Protein AF-A0A9D9ZBW1-F1 (afdb_monomer_lite)

Structure (mmCIF, N/CA/C/O backbone):
data_AF-A0A9D9ZBW1-F1
#
_entry.id   AF-A0A9D9ZBW1-F1
#
loop_
_atom_site.group_PDB
_atom_site.id
_atom_site.type_symbol
_atom_site.label_atom_id
_atom_site.label_alt_id
_atom_site.label_comp_id
_atom_site.label_asym_id
_atom_site.label_entity_id
_atom_site.label_seq_id
_atom_site.pdbx_PDB_ins_code
_atom_site.Cartn_x
_atom_site.Cartn_y
_atom_site.Cartn_z
_atom_site.occupancy
_atom_site.B_iso_or_equiv
_atom_site.auth_seq_id
_atom_site.auth_comp_id
_atom_site.auth_asym_id
_atom_site.auth_atom_id
_atom_site.pdbx_PDB_model_num
ATOM 1 N N . MET A 1 1 ? -6.658 -8.304 -6.061 1.00 89.25 1 MET A N 1
ATOM 2 C CA . MET A 1 1 ? -6.284 -6.990 -5.479 1.00 89.25 1 MET A CA 1
ATOM 3 C C . MET A 1 1 ? -6.489 -5.898 -6.518 1.00 89.25 1 MET A C 1
ATOM 5 O O . MET A 1 1 ? -6.115 -6.093 -7.667 1.00 89.25 1 MET A O 1
ATOM 9 N N . ARG A 1 2 ? -7.097 -4.775 -6.137 1.00 92.94 2 ARG A N 1
ATOM 10 C CA . ARG A 1 2 ? -7.409 -3.614 -6.980 1.00 92.94 2 ARG A CA 1
ATOM 11 C C . ARG A 1 2 ? -6.390 -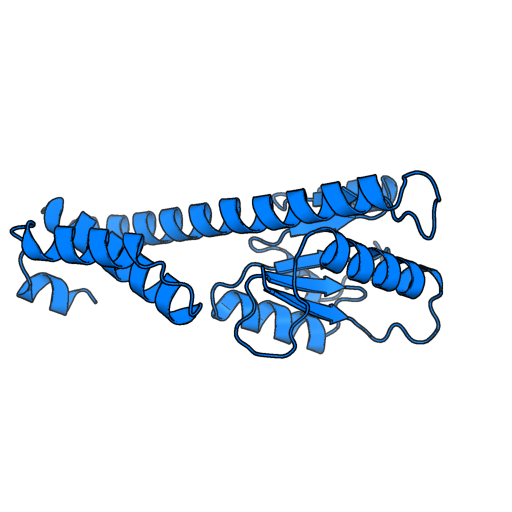2.503 -6.744 1.00 92.94 2 ARG A C 1
ATOM 13 O O . ARG A 1 2 ? -6.243 -2.024 -5.620 1.00 92.94 2 ARG A O 1
ATOM 20 N N . ILE A 1 3 ? -5.714 -2.059 -7.793 1.00 94.75 3 ILE A N 1
ATOM 21 C CA . ILE A 1 3 ? -4.661 -1.044 -7.731 1.00 94.75 3 ILE A CA 1
ATOM 22 C C . ILE A 1 3 ? -5.106 0.171 -8.534 1.00 94.75 3 ILE A C 1
ATOM 24 O O . ILE A 1 3 ? -5.510 0.059 -9.689 1.00 94.75 3 ILE A O 1
ATOM 28 N N . ARG A 1 4 ? -4.988 1.354 -7.936 1.00 94.81 4 ARG A N 1
ATOM 29 C CA . ARG A 1 4 ? -5.122 2.618 -8.659 1.00 94.81 4 ARG A CA 1
ATOM 30 C C . ARG A 1 4 ? -3.736 3.157 -8.963 1.00 94.81 4 ARG A C 1
ATOM 32 O O . ARG A 1 4 ? -2.946 3.337 -8.039 1.00 94.81 4 ARG A O 1
ATOM 39 N N . ILE A 1 5 ? -3.448 3.434 -10.230 1.00 94.50 5 ILE A N 1
ATOM 40 C CA . ILE A 1 5 ? -2.170 4.025 -10.639 1.00 94.50 5 ILE A CA 1
ATOM 41 C C . ILE A 1 5 ? -2.391 5.501 -10.935 1.00 94.50 5 ILE A C 1
ATOM 43 O O . ILE A 1 5 ? -3.262 5.867 -11.716 1.00 94.50 5 ILE A O 1
ATOM 47 N N . GLU A 1 6 ? -1.588 6.353 -10.315 1.00 92.50 6 GLU A N 1
ATOM 48 C CA . GLU A 1 6 ? -1.597 7.789 -10.550 1.00 92.50 6 GLU A CA 1
ATOM 49 C C . GLU A 1 6 ? -0.203 8.222 -10.962 1.00 92.50 6 GLU A C 1
ATOM 51 O O . GLU A 1 6 ? 0.761 7.941 -10.260 1.00 92.50 6 GLU A O 1
ATOM 56 N N . TYR A 1 7 ? -0.074 8.904 -12.092 1.00 89.06 7 TYR A N 1
ATOM 57 C CA . TYR A 1 7 ? 1.232 9.275 -12.616 1.00 89.06 7 TYR A CA 1
ATOM 58 C C . TYR A 1 7 ? 1.296 10.741 -13.026 1.00 89.06 7 TYR A C 1
ATOM 60 O O . TYR A 1 7 ? 0.311 11.323 -13.483 1.00 89.06 7 TYR A O 1
ATOM 68 N N . SER A 1 8 ? 2.458 11.366 -12.820 1.00 82.81 8 SER A N 1
ATOM 69 C CA . SER A 1 8 ? 2.733 12.700 -13.366 1.00 82.81 8 SER A CA 1
ATOM 70 C C . SER A 1 8 ? 2.788 12.653 -14.895 1.00 82.81 8 SER A C 1
ATOM 72 O O . SER A 1 8 ? 2.821 11.577 -15.474 1.00 82.81 8 SER A O 1
ATOM 74 N N . ASN A 1 9 ? 2.822 13.798 -15.577 1.00 70.44 9 ASN A N 1
ATOM 75 C CA . ASN A 1 9 ? 2.862 13.822 -17.040 1.00 70.44 9 ASN A CA 1
ATOM 76 C C . ASN A 1 9 ? 4.108 13.071 -17.572 1.00 70.44 9 ASN A C 1
ATOM 78 O O . ASN A 1 9 ? 5.224 13.562 -17.430 1.00 70.44 9 ASN A O 1
ATOM 82 N N . ILE A 1 10 ? 3.917 11.864 -18.122 1.00 66.56 10 ILE A N 1
ATOM 83 C CA . ILE A 1 10 ? 4.990 10.960 -18.599 1.00 66.56 10 ILE A CA 1
ATOM 84 C C . ILE A 1 10 ? 5.257 11.144 -20.106 1.00 66.56 10 ILE A C 1
ATOM 86 O O . ILE A 1 10 ? 6.209 10.585 -20.653 1.00 66.56 10 ILE A O 1
ATOM 90 N N . SER A 1 11 ? 4.444 11.952 -20.798 1.00 58.56 11 SER A N 1
ATOM 91 C CA . SER A 1 11 ? 4.542 12.179 -22.243 1.00 58.56 11 SER A CA 1
ATOM 92 C C . SER A 1 11 ? 5.943 12.675 -22.633 1.00 58.56 11 SER A C 1
ATOM 94 O O . SER A 1 11 ? 6.273 13.840 -22.419 1.00 58.56 11 SER A O 1
ATOM 96 N N . GLY A 1 12 ? 6.766 11.778 -23.184 1.00 64.06 12 GLY A N 1
ATOM 97 C CA . GLY A 1 12 ? 8.117 12.069 -23.675 1.00 64.06 12 GLY A CA 1
ATOM 98 C C . GLY A 1 12 ? 9.260 11.315 -22.983 1.00 64.06 12 GLY A C 1
ATOM 99 O O . GLY A 1 12 ? 10.358 11.293 -23.529 1.00 64.06 12 GLY A O 1
ATOM 100 N N . ASN A 1 13 ? 9.040 10.658 -21.836 1.00 78.94 13 ASN A N 1
ATOM 101 C CA . ASN A 1 13 ? 10.094 9.893 -21.156 1.00 78.94 13 ASN A CA 1
ATOM 102 C C . ASN A 1 13 ? 9.962 8.383 -21.430 1.00 78.94 13 ASN A C 1
ATOM 104 O O . ASN A 1 13 ? 9.125 7.692 -20.845 1.00 78.94 13 ASN A O 1
ATOM 108 N N . THR A 1 14 ? 10.818 7.866 -22.315 1.00 81.44 14 THR A N 1
ATOM 109 C CA . THR A 1 14 ? 10.831 6.456 -22.743 1.00 81.44 14 THR A CA 1
ATOM 110 C C . THR A 1 14 ? 11.054 5.483 -21.586 1.00 81.44 14 THR A C 1
ATOM 112 O O . THR A 1 14 ? 10.385 4.454 -21.524 1.00 81.44 14 THR A O 1
ATOM 115 N N . ALA A 1 15 ? 11.918 5.821 -20.626 1.00 82.12 15 ALA A N 1
ATOM 116 C CA . ALA A 1 15 ? 12.196 4.977 -19.464 1.00 82.12 15 ALA A CA 1
ATOM 117 C C . ALA A 1 15 ? 10.992 4.883 -18.510 1.00 82.12 15 ALA A C 1
ATOM 119 O O . ALA A 1 15 ? 10.673 3.803 -18.008 1.00 82.12 15 ALA A O 1
ATOM 120 N N . GLN A 1 16 ? 10.285 5.995 -18.293 1.00 83.88 16 GLN A N 1
ATOM 121 C CA . GLN A 1 16 ? 9.068 6.017 -17.474 1.00 83.88 16 GLN A CA 1
ATOM 122 C C . GLN A 1 16 ? 7.915 5.260 -18.149 1.00 83.88 16 GLN A C 1
ATOM 124 O O . GLN A 1 16 ? 7.187 4.527 -17.480 1.00 83.88 16 GLN A O 1
ATOM 129 N N . MET A 1 17 ? 7.782 5.363 -19.475 1.00 87.06 17 MET A N 1
ATOM 130 C CA . MET A 1 17 ? 6.823 4.557 -20.241 1.00 87.06 17 MET A CA 1
ATOM 131 C C . MET A 1 17 ? 7.147 3.061 -20.177 1.00 87.06 17 MET A C 1
ATOM 133 O O . MET A 1 17 ? 6.251 2.249 -19.950 1.00 87.06 17 MET A O 1
ATOM 137 N N . ALA A 1 18 ? 8.422 2.687 -20.318 1.00 88.12 18 ALA A N 1
ATOM 138 C CA . ALA A 1 18 ? 8.866 1.300 -20.193 1.00 88.12 18 ALA A CA 1
ATOM 139 C C . ALA A 1 18 ? 8.577 0.732 -18.793 1.00 88.12 18 ALA A C 1
ATOM 141 O O . ALA A 1 18 ? 8.104 -0.399 -18.669 1.00 88.12 18 ALA A O 1
ATOM 142 N N . PHE A 1 19 ? 8.790 1.535 -17.743 1.00 90.38 19 PHE A N 1
ATOM 143 C CA . PHE A 1 19 ? 8.398 1.170 -16.381 1.00 90.38 19 PHE A CA 1
ATOM 144 C C . PHE A 1 19 ? 6.890 0.939 -16.268 1.00 90.38 19 PHE A C 1
ATOM 146 O O . PHE A 1 19 ? 6.476 -0.111 -15.788 1.00 90.38 19 PHE A O 1
ATOM 153 N N . LEU A 1 20 ? 6.062 1.885 -16.728 1.00 90.31 20 LEU A N 1
ATOM 154 C CA . LEU A 1 20 ? 4.607 1.747 -16.646 1.00 90.31 20 LEU A CA 1
ATOM 155 C C . LEU A 1 20 ? 4.098 0.509 -17.385 1.00 90.31 20 LEU A C 1
ATOM 157 O O . LEU A 1 20 ? 3.206 -0.166 -16.881 1.00 90.31 20 LEU A O 1
ATOM 161 N N . ASN A 1 21 ? 4.659 0.197 -18.551 1.00 91.75 21 ASN A N 1
ATOM 162 C CA . ASN A 1 21 ? 4.288 -1.002 -19.298 1.00 91.75 21 ASN A CA 1
ATOM 163 C C . ASN A 1 21 ? 4.664 -2.275 -18.530 1.00 91.75 21 ASN A C 1
ATOM 165 O O . ASN A 1 21 ? 3.836 -3.174 -18.394 1.00 91.75 21 ASN A O 1
ATOM 169 N N . SER A 1 22 ? 5.873 -2.317 -17.963 1.00 92.69 22 SER A N 1
ATOM 170 C CA . SER A 1 22 ? 6.332 -3.440 -17.134 1.00 92.69 22 SER A CA 1
ATOM 171 C C . SER A 1 22 ? 5.468 -3.602 -15.881 1.00 92.69 22 SER A C 1
ATOM 173 O O . SER A 1 22 ? 5.134 -4.721 -15.501 1.00 92.69 22 SER A O 1
ATOM 175 N N . LEU A 1 23 ? 5.055 -2.488 -15.265 1.00 93.69 23 LEU A N 1
ATOM 176 C CA . LEU A 1 23 ? 4.174 -2.454 -14.099 1.00 93.69 23 LEU A CA 1
ATOM 177 C C . LEU A 1 23 ? 2.762 -2.940 -14.428 1.00 93.69 23 LEU A C 1
ATOM 179 O O . LEU A 1 23 ? 2.217 -3.748 -13.686 1.00 93.69 23 LEU A O 1
ATOM 183 N N . LYS A 1 24 ? 2.166 -2.481 -15.532 1.00 94.19 24 LYS A N 1
ATOM 184 C CA . LYS A 1 24 ? 0.844 -2.950 -15.973 1.00 94.19 24 LYS A CA 1
ATOM 185 C C . LYS A 1 24 ? 0.852 -4.455 -16.220 1.00 94.19 24 LYS A C 1
ATOM 187 O O . LYS A 1 24 ? -0.036 -5.144 -15.733 1.00 94.19 24 LYS A O 1
ATOM 192 N N . LYS A 1 25 ? 1.897 -4.953 -16.882 1.00 94.00 25 LYS A N 1
ATOM 193 C CA . LYS A 1 25 ? 2.091 -6.386 -17.096 1.00 94.00 25 LYS A CA 1
ATOM 194 C C . LYS A 1 25 ? 2.275 -7.152 -15.784 1.00 94.00 25 LYS A C 1
ATOM 196 O O . LYS A 1 25 ? 1.650 -8.179 -15.597 1.00 94.00 25 LYS A O 1
ATOM 201 N N . ALA A 1 26 ? 3.050 -6.622 -14.838 1.00 94.25 26 ALA A N 1
ATOM 202 C CA . ALA A 1 26 ? 3.182 -7.221 -13.511 1.00 94.25 26 ALA A CA 1
ATOM 203 C C . ALA A 1 26 ? 1.857 -7.289 -12.741 1.00 94.25 26 ALA A C 1
ATOM 205 O O . ALA A 1 26 ? 1.659 -8.194 -11.938 1.00 94.25 26 ALA A O 1
ATOM 206 N N . ILE A 1 27 ? 0.965 -6.322 -12.951 1.00 94.19 27 ILE A N 1
ATOM 207 C CA . ILE A 1 27 ? -0.368 -6.326 -12.348 1.00 94.19 27 ILE A CA 1
ATOM 208 C C . ILE A 1 27 ? -1.224 -7.438 -12.966 1.00 94.19 27 ILE A C 1
ATOM 210 O O . ILE A 1 27 ? -1.823 -8.218 -12.231 1.00 94.19 27 ILE A O 1
ATOM 214 N N . GLU A 1 28 ? -1.203 -7.554 -14.292 1.00 93.62 28 GLU A N 1
ATOM 215 C CA . GLU A 1 28 ? -1.901 -8.601 -15.045 1.00 93.62 28 GLU A CA 1
ATOM 216 C C . GLU A 1 28 ? -1.391 -10.015 -14.708 1.00 93.62 28 GLU A C 1
ATOM 218 O O . GLU A 1 28 ? -2.188 -10.869 -14.335 1.00 93.62 28 GLU A O 1
ATOM 223 N N . ASP A 1 29 ? -0.070 -10.234 -14.722 1.00 93.12 29 ASP A N 1
ATOM 224 C CA . ASP A 1 29 ? 0.587 -11.532 -14.474 1.00 93.12 29 ASP A CA 1
ATOM 225 C C . ASP A 1 29 ? 0.320 -12.102 -13.058 1.00 93.12 29 ASP A C 1
ATOM 227 O O . ASP A 1 29 ? 0.639 -13.255 -12.780 1.00 93.12 29 ASP A O 1
ATOM 231 N N . ASN A 1 30 ? -0.229 -11.299 -12.142 1.00 93.88 30 ASN A N 1
ATOM 232 C CA . ASN A 1 30 ? -0.480 -11.658 -10.742 1.00 93.88 30 ASN A CA 1
ATOM 233 C C . ASN A 1 30 ? -1.971 -11.590 -10.355 1.00 93.88 30 ASN A C 1
ATOM 235 O O . ASN A 1 30 ? -2.285 -11.452 -9.166 1.00 93.88 30 ASN A O 1
ATOM 239 N N . ASP A 1 31 ? -2.881 -11.620 -11.335 1.00 92.88 31 ASP A N 1
ATOM 240 C CA . ASP A 1 31 ? -4.338 -11.552 -11.135 1.00 92.88 31 ASP A CA 1
ATOM 241 C C . ASP A 1 31 ? -4.786 -10.314 -10.326 1.00 92.88 31 ASP A C 1
ATOM 243 O O . ASP A 1 31 ? -5.743 -10.324 -9.537 1.00 92.88 31 ASP A O 1
ATOM 247 N N . MET A 1 32 ? -4.056 -9.209 -10.483 1.00 93.81 32 MET A N 1
ATOM 248 C CA . MET A 1 32 ? -4.400 -7.912 -9.913 1.00 93.81 32 MET A CA 1
ATOM 249 C C . MET A 1 32 ? -5.113 -7.057 -10.965 1.00 93.81 32 MET A C 1
ATOM 251 O O . MET A 1 32 ? -4.941 -7.230 -12.167 1.00 93.81 32 MET A O 1
ATOM 255 N N . VAL A 1 33 ? -5.930 -6.104 -10.519 1.00 93.56 33 VAL A N 1
ATOM 256 C CA . VAL A 1 33 ? -6.797 -5.316 -11.406 1.00 93.56 33 VAL A CA 1
ATOM 257 C C . VAL A 1 33 ? -6.476 -3.838 -11.272 1.00 93.56 33 VAL A C 1
ATOM 259 O O . VAL A 1 33 ? -6.483 -3.300 -10.165 1.00 93.56 33 VAL A O 1
ATOM 262 N N . ILE A 1 34 ? -6.237 -3.161 -12.396 1.00 94.50 34 ILE A N 1
ATOM 263 C CA . ILE A 1 34 ? -6.153 -1.697 -12.429 1.00 94.50 34 ILE A CA 1
ATOM 264 C C . ILE A 1 34 ? -7.572 -1.132 -12.421 1.00 94.50 34 ILE A C 1
ATOM 266 O O . ILE A 1 34 ? -8.406 -1.552 -13.220 1.00 94.50 34 ILE A O 1
ATOM 270 N N . THR A 1 35 ? -7.853 -0.181 -11.532 1.00 92.06 35 THR A N 1
ATOM 271 C CA . THR A 1 35 ? -9.175 0.450 -11.442 1.00 92.06 35 THR A CA 1
ATOM 272 C C . THR A 1 35 ? -9.084 1.965 -11.298 1.00 92.06 35 THR A C 1
ATOM 274 O O . THR A 1 35 ? -8.252 2.488 -10.552 1.00 92.06 35 THR A O 1
ATOM 277 N N . ASP A 1 36 ? -9.992 2.664 -11.979 1.00 89.25 36 ASP A N 1
ATOM 278 C CA . ASP A 1 36 ? -10.213 4.107 -11.829 1.00 89.25 36 ASP A CA 1
ATOM 279 C C . ASP A 1 36 ? -11.295 4.431 -10.792 1.00 89.25 36 ASP A C 1
ATOM 281 O O . ASP A 1 36 ? -11.440 5.582 -10.351 1.00 89.25 36 ASP A O 1
ATOM 285 N N . ASN A 1 37 ? -12.034 3.408 -10.357 1.00 86.25 37 ASN A N 1
ATOM 286 C CA . ASN A 1 37 ? -13.042 3.538 -9.322 1.00 86.25 37 ASN A CA 1
ATOM 287 C C . ASN A 1 37 ? -12.391 3.907 -7.983 1.00 86.25 37 ASN A C 1
ATOM 289 O O . ASN A 1 37 ? -11.179 3.819 -7.777 1.00 86.25 37 ASN A O 1
ATOM 293 N N . ASN A 1 38 ? -13.211 4.354 -7.034 1.00 82.88 38 ASN A N 1
ATOM 294 C CA . ASN A 1 38 ? -12.721 4.736 -5.713 1.00 82.88 38 ASN A CA 1
ATOM 295 C C . ASN A 1 38 ? -12.484 3.538 -4.784 1.00 82.88 38 ASN A C 1
ATOM 297 O O . ASN A 1 38 ? -11.881 3.721 -3.731 1.00 82.88 38 ASN A O 1
ATOM 301 N N . ASP A 1 39 ? -12.924 2.336 -5.135 1.00 83.88 39 ASP A N 1
ATOM 302 C CA . ASP A 1 39 ? -12.817 1.110 -4.341 1.00 83.88 39 ASP A CA 1
ATOM 303 C C . ASP A 1 39 ? -11.490 0.366 -4.576 1.00 83.88 39 ASP A C 1
ATOM 305 O O . ASP A 1 39 ? -11.472 -0.845 -4.700 1.00 83.88 39 ASP A O 1
ATOM 309 N N . TYR A 1 40 ? -10.364 1.072 -4.648 1.00 91.25 40 TYR A N 1
ATOM 310 C CA . TYR A 1 40 ? -9.049 0.442 -4.789 1.00 91.25 40 TYR A CA 1
ATOM 311 C C . TYR A 1 40 ? -8.440 0.074 -3.432 1.00 91.25 40 TYR A C 1
ATOM 313 O O . TYR A 1 40 ? -8.655 0.743 -2.418 1.00 91.25 40 TYR A O 1
ATOM 321 N N . ASP A 1 41 ? -7.622 -0.974 -3.438 1.00 91.06 41 ASP A N 1
ATOM 322 C CA . ASP A 1 41 ? -6.970 -1.506 -2.248 1.00 91.06 41 ASP A CA 1
ATOM 323 C C . ASP A 1 41 ? -5.640 -0.779 -1.986 1.00 91.06 41 ASP A C 1
ATOM 325 O O . ASP A 1 41 ? -5.306 -0.527 -0.830 1.00 91.06 41 ASP A O 1
ATOM 329 N N . VAL A 1 42 ? -4.916 -0.393 -3.045 1.00 92.94 42 VAL A N 1
ATOM 330 C CA . VAL A 1 42 ? -3.623 0.313 -2.981 1.00 92.94 42 VAL A CA 1
ATOM 331 C C . VAL A 1 42 ? -3.585 1.445 -4.007 1.00 92.94 42 VAL A C 1
ATOM 333 O O . VAL A 1 42 ? -4.028 1.280 -5.146 1.00 92.94 42 VAL A O 1
ATOM 336 N N . LEU A 1 43 ? -3.035 2.599 -3.620 1.00 93.62 43 LEU A N 1
ATOM 337 C CA . LEU A 1 43 ? -2.660 3.659 -4.559 1.00 93.62 43 LEU A CA 1
ATOM 338 C C . LEU A 1 43 ? -1.174 3.533 -4.910 1.00 93.62 43 LEU A C 1
ATOM 340 O O . LEU A 1 43 ? -0.331 3.641 -4.022 1.00 93.62 43 LEU A O 1
ATOM 344 N N . HIS A 1 44 ? -0.847 3.397 -6.192 1.00 94.12 44 HIS A N 1
ATOM 345 C CA . HIS A 1 44 ? 0.520 3.494 -6.690 1.00 94.12 44 HIS A CA 1
ATOM 346 C C . HIS A 1 44 ? 0.724 4.832 -7.412 1.00 94.12 44 HIS A C 1
ATOM 348 O O . HIS A 1 44 ? 0.238 5.034 -8.522 1.00 94.12 44 HIS A O 1
ATOM 354 N N . ALA A 1 45 ? 1.436 5.756 -6.771 1.00 91.44 45 ALA A N 1
ATOM 355 C CA . ALA A 1 45 ? 1.821 7.036 -7.350 1.00 91.44 45 ALA A CA 1
ATOM 356 C C . ALA A 1 45 ? 3.188 6.928 -8.053 1.00 91.44 45 ALA A C 1
ATOM 358 O O . ALA A 1 45 ? 4.135 6.410 -7.467 1.00 91.44 45 ALA A O 1
ATOM 359 N N . VAL A 1 46 ? 3.306 7.420 -9.286 1.00 89.75 46 VAL A N 1
ATOM 360 C CA . VAL A 1 46 ? 4.496 7.258 -10.137 1.00 89.75 46 VAL A CA 1
ATOM 361 C C . VAL A 1 46 ? 4.967 8.604 -10.706 1.00 89.75 46 VAL A C 1
ATOM 363 O O . VAL A 1 46 ? 4.167 9.411 -11.183 1.00 89.75 46 VAL A O 1
ATOM 366 N N . GLY A 1 47 ? 6.280 8.828 -10.700 1.00 85.75 47 GLY A N 1
ATOM 367 C CA . GLY A 1 47 ? 6.936 10.005 -11.266 1.00 85.75 47 GLY A CA 1
ATOM 368 C C . GLY A 1 47 ? 7.030 11.190 -10.302 1.00 85.75 47 GLY A C 1
ATOM 369 O O . GLY A 1 47 ? 7.054 11.031 -9.083 1.00 85.75 47 GLY A O 1
ATOM 370 N N . THR A 1 48 ? 7.083 12.399 -10.862 1.00 84.06 48 THR A N 1
ATOM 371 C CA . THR A 1 48 ? 7.343 13.644 -10.130 1.00 84.06 48 THR A CA 1
ATOM 372 C C . THR A 1 48 ? 6.226 13.958 -9.124 1.00 84.06 48 THR A C 1
ATOM 374 O O . THR A 1 48 ? 5.043 13.919 -9.490 1.00 84.06 48 THR A O 1
ATOM 377 N N . PRO A 1 49 ? 6.553 14.373 -7.881 1.00 81.44 49 PRO A N 1
ATOM 378 C CA . PRO A 1 49 ? 5.564 14.693 -6.855 1.00 81.44 49 PRO A CA 1
ATOM 379 C C . PRO A 1 49 ? 4.924 16.064 -7.125 1.00 81.44 49 PRO A C 1
ATOM 381 O O . PRO A 1 49 ? 5.220 17.068 -6.482 1.00 81.44 49 PRO A O 1
ATOM 384 N N . THR A 1 50 ? 4.036 16.119 -8.113 1.00 83.94 50 THR A N 1
ATOM 385 C CA . THR A 1 50 ? 3.235 17.311 -8.417 1.00 83.94 50 THR A CA 1
ATOM 386 C C . THR A 1 50 ? 2.153 17.526 -7.356 1.00 83.94 50 THR A C 1
ATOM 388 O O . THR A 1 50 ? 1.721 16.583 -6.685 1.00 83.94 50 THR A O 1
ATOM 391 N N . GLN A 1 51 ? 1.643 18.758 -7.236 1.00 82.25 51 GLN A N 1
ATOM 392 C CA . GLN A 1 51 ? 0.553 19.090 -6.308 1.00 82.25 51 GLN A CA 1
ATOM 393 C C . GLN A 1 51 ? -0.665 18.166 -6.485 1.00 82.25 51 GLN A C 1
ATOM 395 O O . GLN A 1 51 ? -1.277 17.749 -5.498 1.00 82.25 51 GLN A O 1
ATOM 400 N N . THR A 1 52 ? -0.978 17.794 -7.729 1.00 86.88 52 THR A N 1
ATOM 401 C CA . THR A 1 52 ? -2.059 16.862 -8.067 1.00 86.88 52 THR A CA 1
ATOM 402 C C . THR A 1 52 ? -1.807 15.473 -7.490 1.00 86.88 52 THR A C 1
ATOM 404 O O . THR A 1 52 ? -2.657 14.961 -6.760 1.00 86.88 52 THR A O 1
ATOM 407 N N . ILE A 1 53 ? -0.636 14.879 -7.745 1.00 87.44 53 ILE A N 1
ATOM 408 C CA . ILE A 1 53 ? -0.280 13.544 -7.236 1.00 87.44 53 ILE A CA 1
ATOM 409 C C . ILE A 1 53 ? -0.310 13.527 -5.709 1.00 87.44 53 ILE A C 1
ATOM 411 O O . ILE A 1 53 ? -0.922 12.649 -5.104 1.00 87.44 53 ILE A O 1
ATOM 415 N N . ILE A 1 54 ? 0.235 14.556 -5.067 1.00 85.88 54 ILE A N 1
ATOM 416 C CA . ILE A 1 54 ? 0.249 14.658 -3.603 1.00 85.88 54 ILE A CA 1
ATOM 417 C C . ILE A 1 54 ? -1.156 14.812 -3.039 1.00 85.88 54 ILE A C 1
ATOM 419 O O . ILE A 1 54 ? -1.466 14.247 -1.990 1.00 85.88 54 ILE A O 1
ATOM 423 N N . SER A 1 55 ? -2.024 15.573 -3.706 1.00 86.75 55 SER A N 1
ATOM 424 C CA . SER A 1 55 ? -3.432 15.675 -3.321 1.00 86.75 55 SER A CA 1
ATOM 425 C C . SER A 1 55 ? -4.111 14.303 -3.352 1.00 86.75 55 SER A C 1
ATOM 427 O O . SER A 1 55 ? -4.778 13.928 -2.385 1.00 86.75 55 SER A O 1
ATOM 429 N N . LYS A 1 56 ? -3.858 13.504 -4.397 1.00 89.81 56 LYS A N 1
ATOM 430 C CA . LYS A 1 56 ? -4.373 12.131 -4.517 1.00 89.81 56 LYS A CA 1
ATOM 431 C C . LYS A 1 56 ? -3.809 11.200 -3.441 1.00 89.81 56 LYS A C 1
ATOM 433 O O . LYS A 1 56 ? -4.584 10.517 -2.774 1.00 89.81 56 LYS A O 1
ATOM 438 N N . MET A 1 57 ? -2.501 11.245 -3.180 1.00 88.69 57 MET A N 1
ATOM 439 C CA . MET A 1 57 ? -1.863 10.493 -2.088 1.00 88.69 57 MET A CA 1
ATOM 440 C C . MET A 1 57 ? -2.451 10.860 -0.721 1.00 88.69 57 MET A C 1
ATOM 442 O O . MET A 1 57 ? -2.742 9.991 0.099 1.00 88.69 57 MET A O 1
ATOM 446 N N . ARG A 1 58 ? -2.682 12.152 -0.470 1.00 86.88 58 ARG A N 1
ATOM 447 C CA . ARG A 1 58 ? -3.290 12.644 0.773 1.00 86.88 58 ARG A CA 1
ATOM 448 C C . ARG A 1 58 ? -4.733 12.173 0.917 1.00 86.88 58 ARG A C 1
ATOM 450 O O . ARG A 1 58 ? -5.134 11.802 2.016 1.00 86.88 58 ARG A O 1
ATOM 457 N N . ASN A 1 59 ? -5.501 12.188 -0.170 1.00 87.69 59 ASN A N 1
ATOM 458 C CA . ASN A 1 59 ? -6.871 11.689 -0.178 1.00 87.69 59 ASN A CA 1
ATOM 459 C C . ASN A 1 59 ? -6.906 10.182 0.124 1.00 87.69 59 ASN A C 1
ATOM 461 O O . ASN A 1 59 ? -7.617 9.762 1.030 1.00 87.69 59 ASN A O 1
ATOM 465 N N . ALA A 1 60 ? -6.055 9.385 -0.531 1.00 88.94 60 ALA A N 1
ATOM 466 C CA . ALA A 1 60 ? -5.924 7.957 -0.239 1.00 88.94 60 ALA A CA 1
ATOM 467 C C . ALA A 1 60 ? -5.612 7.702 1.245 1.00 88.94 60 ALA A C 1
ATOM 469 O O . ALA A 1 60 ? -6.312 6.933 1.897 1.00 88.94 60 ALA A O 1
ATOM 470 N N . ARG A 1 61 ? -4.655 8.436 1.824 1.00 86.75 61 ARG A N 1
ATOM 471 C CA . ARG A 1 61 ? -4.323 8.319 3.254 1.00 86.75 61 ARG A CA 1
ATOM 472 C C . ARG A 1 61 ? -5.464 8.724 4.184 1.00 86.75 61 ARG A C 1
ATOM 474 O O . ARG A 1 61 ? -5.674 8.060 5.191 1.00 86.75 61 ARG A O 1
ATOM 481 N N . ARG A 1 62 ? -6.218 9.783 3.862 1.00 85.31 62 ARG A N 1
ATOM 482 C CA . ARG A 1 62 ? -7.422 10.173 4.628 1.00 85.31 62 ARG A CA 1
ATOM 483 C C . ARG A 1 62 ? -8.483 9.076 4.616 1.00 85.31 62 ARG A C 1
ATOM 485 O O . ARG A 1 62 ? -9.194 8.912 5.596 1.00 85.31 62 ARG A O 1
ATOM 492 N N . ARG A 1 63 ? -8.552 8.315 3.525 1.00 84.69 63 ARG A N 1
ATOM 493 C CA . ARG A 1 63 ? -9.415 7.139 3.366 1.00 84.69 63 ARG A CA 1
ATOM 494 C C . ARG A 1 63 ? -8.798 5.858 3.939 1.00 84.69 63 ARG A C 1
ATOM 496 O O . ARG A 1 63 ? -9.365 4.790 3.749 1.00 84.69 63 ARG A O 1
ATOM 503 N N . LEU A 1 64 ? -7.652 5.963 4.621 1.00 86.88 64 LEU A N 1
ATOM 504 C CA . LEU A 1 64 ? -6.902 4.844 5.191 1.00 86.88 64 LEU A CA 1
ATOM 505 C C . LEU A 1 64 ? -6.509 3.797 4.137 1.00 86.88 64 LEU A C 1
ATOM 507 O O . LEU A 1 64 ? -6.503 2.602 4.414 1.00 86.88 64 LEU A O 1
ATOM 511 N N . ILE A 1 65 ? -6.167 4.252 2.931 1.00 89.06 65 ILE A N 1
ATOM 512 C CA . ILE A 1 65 ? -5.654 3.416 1.845 1.00 89.06 65 ILE A CA 1
ATOM 513 C C . ILE A 1 65 ? -4.125 3.559 1.790 1.00 89.06 65 ILE A C 1
ATOM 515 O O . ILE A 1 65 ? -3.634 4.699 1.775 1.00 89.06 65 ILE A O 1
ATOM 519 N N . PRO A 1 66 ? -3.365 2.449 1.752 1.00 90.56 66 PRO A N 1
ATOM 520 C CA . PRO A 1 66 ? -1.915 2.501 1.647 1.00 90.56 66 PRO A CA 1
ATOM 521 C C . PRO A 1 66 ? -1.452 3.082 0.307 1.00 90.56 66 PRO A C 1
ATOM 523 O O . PRO A 1 66 ? -2.125 2.976 -0.724 1.00 90.56 66 PRO A O 1
ATOM 526 N N . VAL A 1 67 ? -0.272 3.703 0.336 1.00 90.94 67 VAL A N 1
ATOM 527 C CA . VAL A 1 67 ? 0.315 4.389 -0.817 1.00 90.94 67 VAL A CA 1
ATOM 528 C C . VAL A 1 67 ? 1.723 3.866 -1.077 1.00 90.94 67 VAL A C 1
ATOM 530 O O . VAL A 1 67 ? 2.599 3.990 -0.217 1.00 90.94 67 VAL A O 1
ATOM 533 N N . VAL A 1 68 ? 1.932 3.350 -2.287 1.00 92.81 68 VAL A N 1
ATOM 534 C CA . VAL A 1 68 ? 3.249 3.067 -2.865 1.00 92.81 68 VAL A CA 1
ATOM 535 C C . VAL A 1 68 ? 3.632 4.237 -3.759 1.00 92.81 68 VAL A C 1
ATOM 537 O O . VAL A 1 68 ? 2.804 4.730 -4.526 1.00 92.81 68 VAL A O 1
ATOM 540 N N . TYR A 1 69 ? 4.869 4.702 -3.661 1.00 90.81 69 TYR A N 1
ATOM 541 C CA . TYR A 1 69 ? 5.364 5.828 -4.434 1.00 90.81 69 TYR A CA 1
ATOM 542 C C . TYR A 1 69 ? 6.667 5.482 -5.156 1.00 90.81 69 TYR A C 1
ATOM 544 O O . TYR A 1 69 ? 7.657 5.131 -4.521 1.00 90.81 69 TYR A O 1
ATOM 552 N N . SER A 1 70 ? 6.660 5.620 -6.479 1.00 90.75 70 SER A N 1
ATOM 553 C CA . SER A 1 70 ? 7.789 5.351 -7.373 1.00 90.75 70 SER A CA 1
ATOM 554 C C . SER A 1 70 ? 8.241 6.641 -8.058 1.00 90.75 70 SER A C 1
ATOM 556 O O . SER A 1 70 ? 7.661 6.999 -9.083 1.00 90.75 70 SER A O 1
ATOM 558 N N . PRO A 1 71 ? 9.249 7.359 -7.539 1.00 85.75 71 PRO A N 1
ATOM 559 C CA . PRO A 1 71 ? 9.715 8.606 -8.142 1.00 85.75 71 PRO A CA 1
ATOM 560 C C . PRO A 1 71 ? 10.356 8.435 -9.527 1.00 85.75 71 PRO A C 1
ATOM 562 O O . PRO A 1 71 ? 10.195 9.314 -10.362 1.00 85.75 71 PRO A O 1
ATOM 565 N N . LEU A 1 72 ? 11.035 7.321 -9.826 1.00 84.94 72 LEU A N 1
ATOM 566 C CA . LEU A 1 72 ? 11.712 7.097 -11.120 1.00 84.94 72 LEU A CA 1
ATOM 567 C C . LEU A 1 72 ? 12.783 8.164 -11.433 1.00 84.94 72 LEU A C 1
ATOM 569 O O . LEU A 1 72 ? 12.775 8.783 -12.499 1.00 84.94 72 LEU A O 1
ATOM 573 N N . ALA A 1 73 ? 13.691 8.398 -10.486 1.00 77.69 73 ALA A N 1
ATOM 574 C CA . ALA A 1 73 ? 14.781 9.376 -10.532 1.00 77.69 73 ALA A CA 1
ATOM 575 C C . ALA A 1 73 ? 14.349 10.854 -10.642 1.00 77.69 73 ALA A C 1
ATOM 577 O O . ALA A 1 73 ? 15.186 11.730 -10.855 1.00 77.69 73 ALA A O 1
ATOM 578 N N . THR A 1 74 ? 13.064 11.173 -10.450 1.00 75.56 74 THR A N 1
ATOM 579 C CA . THR A 1 74 ? 12.575 12.564 -10.500 1.00 75.56 74 THR A CA 1
ATOM 580 C C . THR A 1 74 ? 12.813 13.349 -9.211 1.00 75.56 74 THR A C 1
ATOM 582 O O . THR A 1 74 ? 12.582 14.556 -9.178 1.00 75.56 74 THR A O 1
ATOM 585 N N . ILE A 1 75 ? 13.210 12.683 -8.122 1.00 72.94 75 ILE A N 1
ATOM 586 C CA . ILE A 1 75 ? 13.585 13.357 -6.877 1.00 72.94 75 ILE A CA 1
ATOM 587 C C . ILE A 1 75 ? 15.084 13.601 -6.923 1.00 72.94 75 ILE A C 1
ATOM 589 O O . ILE A 1 75 ? 15.875 12.665 -6.847 1.00 72.94 75 ILE A O 1
ATOM 593 N N . SER A 1 76 ? 15.465 14.871 -7.024 1.00 66.44 76 SER A N 1
ATOM 594 C CA . SER A 1 76 ? 16.865 15.279 -7.092 1.00 66.44 76 SER A CA 1
ATOM 595 C C . SER A 1 76 ? 17.310 16.007 -5.814 1.00 66.44 76 SER A C 1
ATOM 597 O O . SER A 1 76 ? 16.504 16.718 -5.207 1.00 66.44 76 SER A O 1
ATOM 599 N N . PRO A 1 77 ? 18.598 15.906 -5.423 1.00 63.50 77 PRO A N 1
ATOM 600 C CA . PRO A 1 77 ? 19.169 16.590 -4.254 1.00 63.50 77 PRO A CA 1
ATOM 601 C C . PRO A 1 77 ? 18.946 18.103 -4.212 1.00 63.50 77 PRO A C 1
ATOM 603 O O . PRO A 1 77 ? 18.735 18.660 -3.140 1.00 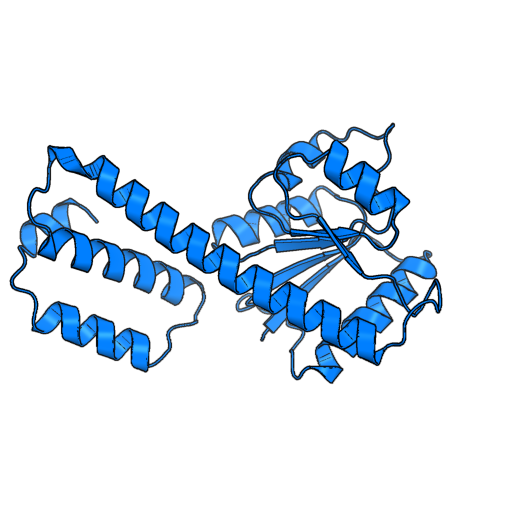63.50 77 PRO A O 1
ATOM 606 N N . TRP A 1 78 ? 18.969 18.759 -5.370 1.00 59.47 78 TRP A N 1
ATOM 607 C CA . TRP A 1 78 ? 18.867 20.215 -5.501 1.00 59.47 78 TRP A CA 1
ATOM 608 C C . TRP A 1 78 ? 17.430 20.733 -5.625 1.00 59.47 78 TRP A C 1
ATOM 610 O O . TRP A 1 78 ? 17.226 21.943 -5.642 1.00 59.47 78 TRP A O 1
ATOM 620 N N . ASN A 1 79 ? 16.433 19.847 -5.726 1.00 59.53 79 ASN A N 1
ATOM 621 C CA . ASN A 1 79 ? 15.039 20.232 -5.931 1.00 59.53 79 ASN A CA 1
ATOM 622 C C . ASN A 1 79 ? 14.210 19.929 -4.678 1.00 59.53 79 ASN A C 1
ATOM 624 O O . ASN A 1 79 ? 13.369 19.033 -4.658 1.00 59.53 79 ASN A O 1
ATOM 628 N N . SER A 1 80 ? 14.483 20.661 -3.599 1.00 56.56 80 SER A N 1
ATOM 629 C CA . SER A 1 80 ? 13.778 20.555 -2.319 1.00 56.56 80 SER A CA 1
ATOM 630 C C . SER A 1 80 ? 12.402 21.214 -2.405 1.00 56.56 80 SER A C 1
ATOM 632 O O . SER A 1 80 ? 12.153 22.303 -1.888 1.00 56.56 80 SER A O 1
ATOM 634 N N . SER A 1 81 ? 11.469 20.550 -3.086 1.00 60.38 81 SER A N 1
ATOM 635 C CA . SER A 1 81 ? 10.093 21.037 -3.131 1.00 60.38 81 SER A CA 1
ATOM 636 C C . SER A 1 81 ? 9.434 20.917 -1.747 1.00 60.38 81 SER A C 1
ATOM 638 O O . SER A 1 81 ? 9.596 19.926 -1.031 1.00 60.38 81 SER A O 1
ATOM 640 N N . CYS A 1 82 ? 8.642 21.922 -1.355 1.00 55.81 82 CYS A N 1
ATOM 641 C CA . CYS A 1 82 ? 7.890 21.945 -0.085 1.00 55.81 82 CYS A CA 1
ATOM 642 C C . CYS A 1 82 ? 6.963 20.724 0.100 1.00 55.81 82 CYS A C 1
ATOM 644 O O . CYS A 1 82 ? 6.580 20.354 1.211 1.00 55.81 82 CYS A O 1
ATOM 646 N N . TYR A 1 83 ? 6.645 20.088 -1.017 1.00 59.50 83 TYR A N 1
ATOM 647 C CA . TYR A 1 83 ? 5.826 18.913 -1.202 1.00 59.50 83 TYR A CA 1
ATOM 648 C C . TYR A 1 83 ? 6.441 17.604 -0.685 1.00 59.50 83 TYR A C 1
ATOM 650 O O . TYR A 1 83 ? 5.710 16.681 -0.320 1.00 59.50 83 TYR A O 1
ATOM 658 N N . GLU A 1 84 ? 7.768 17.520 -0.588 1.00 60.97 84 GLU A N 1
ATOM 659 C CA . GLU A 1 84 ? 8.477 16.300 -0.177 1.00 60.97 84 GLU A CA 1
ATOM 660 C C . GLU A 1 84 ? 8.195 15.910 1.276 1.00 60.97 84 GLU A C 1
ATOM 662 O O . GLU A 1 84 ? 8.166 14.724 1.608 1.00 60.97 84 GLU A O 1
ATOM 667 N N . LYS A 1 85 ? 7.882 16.893 2.133 1.00 61.97 85 LYS A N 1
ATOM 668 C CA . LYS A 1 85 ? 7.491 16.653 3.530 1.00 61.97 85 LYS A CA 1
ATOM 669 C C . LYS A 1 85 ? 6.227 15.799 3.649 1.00 61.97 85 LYS A C 1
ATOM 671 O O . LYS A 1 85 ? 6.005 15.154 4.669 1.00 61.97 85 LYS A O 1
ATOM 676 N N . PHE A 1 86 ? 5.393 15.770 2.611 1.00 61.50 86 PHE A N 1
ATOM 677 C CA . PHE A 1 86 ? 4.169 14.977 2.602 1.00 61.50 86 PHE A CA 1
ATOM 678 C C . PHE A 1 86 ? 4.404 13.525 2.199 1.00 61.50 86 PHE A C 1
ATOM 680 O O . PHE A 1 86 ? 3.546 12.697 2.483 1.00 61.50 86 PHE A O 1
ATOM 687 N N . ILE A 1 87 ? 5.544 13.171 1.605 1.00 63.75 87 ILE A N 1
ATOM 688 C CA . ILE A 1 87 ? 5.863 11.775 1.269 1.00 63.75 87 ILE A CA 1
ATOM 689 C C . ILE A 1 87 ? 6.136 10.969 2.560 1.00 63.75 87 ILE A C 1
ATOM 691 O O . ILE A 1 87 ? 5.735 9.811 2.646 1.00 63.75 87 ILE A O 1
ATOM 695 N N . LEU A 1 88 ? 6.638 11.639 3.609 1.00 57.62 88 LEU A N 1
ATOM 696 C CA . LEU A 1 88 ? 7.245 11.099 4.840 1.00 57.62 88 LEU A CA 1
ATOM 697 C C . LEU A 1 88 ? 6.396 10.202 5.758 1.00 57.62 88 LEU A C 1
ATOM 699 O O . LEU A 1 88 ? 6.971 9.503 6.584 1.00 57.62 88 LEU A O 1
ATOM 703 N N . LYS A 1 89 ? 5.058 10.229 5.710 1.00 61.19 89 LYS A N 1
ATOM 704 C CA . LYS A 1 89 ? 4.251 9.530 6.730 1.00 61.19 89 LYS A CA 1
ATOM 705 C C . LYS A 1 89 ? 3.680 8.215 6.200 1.00 61.19 89 LYS A C 1
ATOM 707 O O . LYS A 1 89 ? 2.714 8.238 5.437 1.00 61.19 89 LYS A O 1
ATOM 712 N N . ASN A 1 90 ? 4.275 7.102 6.639 1.00 57.25 90 ASN A N 1
ATOM 713 C CA . ASN A 1 90 ? 3.804 5.722 6.447 1.00 57.25 90 ASN A CA 1
ATOM 714 C C . ASN A 1 90 ? 3.606 5.320 4.972 1.00 57.25 90 ASN A C 1
ATOM 716 O O . ASN A 1 90 ? 2.674 4.593 4.640 1.00 57.25 90 ASN A O 1
ATOM 720 N N . GLY A 1 91 ? 4.440 5.851 4.074 1.00 69.50 91 GLY A N 1
ATOM 721 C CA . GLY A 1 91 ? 4.460 5.450 2.668 1.00 69.50 91 GLY A CA 1
ATOM 722 C C . GLY A 1 91 ? 5.475 4.342 2.410 1.00 69.50 91 GLY A C 1
ATOM 723 O O . GLY A 1 91 ? 6.446 4.198 3.149 1.00 69.50 91 GLY A O 1
ATOM 724 N N . PHE A 1 92 ? 5.271 3.598 1.331 1.00 87.19 92 PHE A N 1
ATOM 725 C CA . PHE A 1 92 ? 6.287 2.714 0.768 1.00 87.19 92 PHE A CA 1
ATOM 726 C C . PHE A 1 92 ? 6.885 3.404 -0.441 1.00 87.19 92 PHE A C 1
ATOM 728 O O . PHE A 1 92 ? 6.147 3.865 -1.313 1.00 87.19 92 PHE A O 1
ATOM 735 N N . ILE A 1 93 ? 8.205 3.517 -0.477 1.00 88.94 93 ILE A N 1
ATOM 736 C CA . ILE A 1 93 ? 8.911 4.128 -1.594 1.00 88.94 93 ILE A CA 1
ATOM 737 C C . ILE A 1 93 ? 9.589 3.015 -2.378 1.00 88.94 93 ILE A C 1
ATOM 739 O O . ILE A 1 93 ? 10.299 2.188 -1.812 1.00 88.94 93 ILE A O 1
ATOM 743 N N . HIS A 1 94 ? 9.373 3.005 -3.682 1.00 91.69 94 HIS A N 1
ATOM 744 C CA . HIS A 1 94 ? 10.033 2.091 -4.594 1.00 91.69 94 HIS A CA 1
ATOM 745 C C . HIS A 1 94 ? 11.116 2.843 -5.375 1.00 91.69 94 HIS A C 1
ATOM 747 O O . HIS A 1 94 ? 10.853 3.891 -5.962 1.00 91.69 94 HIS A O 1
ATOM 753 N N . ALA A 1 95 ? 12.330 2.304 -5.374 1.00 90.19 95 ALA A N 1
ATOM 754 C CA . ALA A 1 95 ? 13.469 2.791 -6.138 1.00 90.19 95 ALA A CA 1
ATOM 755 C C . ALA A 1 95 ? 13.780 1.825 -7.286 1.00 90.19 95 ALA A C 1
ATOM 757 O O . ALA A 1 95 ? 13.733 0.610 -7.100 1.00 90.19 95 ALA A O 1
ATOM 758 N N . VAL A 1 96 ? 14.159 2.359 -8.447 1.00 88.06 96 VAL A N 1
ATOM 759 C CA . VAL A 1 96 ? 14.498 1.560 -9.637 1.00 88.06 96 VAL A CA 1
ATOM 760 C C . VAL A 1 96 ? 15.983 1.190 -9.675 1.00 88.06 96 VAL A C 1
ATOM 762 O O . VAL A 1 96 ? 16.364 0.201 -10.298 1.00 88.06 96 VAL A O 1
ATOM 765 N N . GLY A 1 97 ? 16.838 1.973 -9.012 1.00 87.50 97 GLY A N 1
ATOM 766 C CA . GLY A 1 97 ? 18.286 1.762 -8.991 1.00 87.50 97 GLY A CA 1
ATOM 767 C C . GLY A 1 97 ? 18.899 1.935 -7.605 1.00 87.50 97 GLY A C 1
ATOM 768 O O . GLY A 1 97 ? 18.349 2.617 -6.744 1.00 87.50 97 GLY A O 1
ATOM 769 N N . GLU A 1 98 ? 20.077 1.348 -7.400 1.00 88.38 98 GLU A N 1
ATOM 770 C CA . GLU A 1 98 ? 20.777 1.364 -6.106 1.00 88.38 98 GLU A CA 1
ATOM 771 C C . GLU A 1 98 ? 21.152 2.779 -5.650 1.00 88.38 98 GLU A C 1
ATOM 773 O O . GLU A 1 98 ? 21.012 3.116 -4.477 1.00 88.38 98 GLU A O 1
ATOM 778 N N . ASN A 1 99 ? 21.586 3.636 -6.579 1.00 87.19 99 ASN A N 1
ATOM 779 C CA . ASN A 1 99 ? 21.917 5.028 -6.265 1.00 87.19 99 ASN A CA 1
ATOM 780 C C . ASN A 1 99 ? 20.677 5.814 -5.822 1.00 87.19 99 ASN A C 1
ATOM 782 O O . ASN A 1 99 ? 20.739 6.585 -4.866 1.00 87.19 99 ASN A O 1
ATOM 786 N N . GLU A 1 100 ? 19.544 5.586 -6.492 1.00 86.62 100 GLU A N 1
ATOM 787 C CA . GLU A 1 100 ? 18.262 6.175 -6.107 1.00 86.62 100 GLU A CA 1
ATOM 788 C C . GLU A 1 100 ? 17.828 5.654 -4.732 1.00 86.62 100 GLU A C 1
ATOM 790 O O . GLU A 1 100 ? 17.454 6.446 -3.872 1.00 86.62 100 GLU A O 1
ATOM 795 N N . GLN A 1 101 ? 17.943 4.348 -4.483 1.00 90.19 101 GLN A N 1
ATOM 796 C CA . GLN A 1 101 ? 17.596 3.746 -3.197 1.00 90.19 101 GLN A CA 1
ATOM 797 C C . GLN A 1 101 ? 18.398 4.361 -2.047 1.00 90.19 101 GLN A C 1
ATOM 799 O O . GLN A 1 101 ? 17.797 4.800 -1.067 1.00 90.19 101 GLN A O 1
ATOM 804 N N . LYS A 1 102 ? 19.731 4.424 -2.172 1.00 89.00 102 LYS A N 1
ATOM 805 C CA . LYS A 1 102 ? 20.617 5.004 -1.147 1.00 89.00 102 LYS A CA 1
ATOM 806 C C . LYS A 1 102 ? 20.222 6.443 -0.839 1.00 89.00 102 LYS A C 1
ATOM 808 O O . LYS A 1 102 ? 19.994 6.793 0.317 1.00 89.00 102 LYS A O 1
ATOM 813 N N . TYR A 1 103 ? 20.036 7.248 -1.883 1.00 87.31 103 TYR A N 1
ATOM 814 C CA . TYR A 1 103 ? 19.611 8.634 -1.738 1.00 87.31 103 TYR A CA 1
ATOM 815 C C . TYR A 1 103 ? 18.245 8.763 -1.040 1.00 87.31 103 TYR A C 1
ATOM 817 O O . TYR A 1 103 ? 18.081 9.576 -0.130 1.00 87.31 103 TYR A O 1
ATOM 825 N N . LEU A 1 104 ? 17.258 7.947 -1.424 1.00 86.12 104 LEU A N 1
ATOM 826 C CA . LEU A 1 104 ? 15.922 7.970 -0.825 1.00 86.12 104 LEU A CA 1
ATOM 827 C C . LEU A 1 104 ? 15.934 7.498 0.635 1.00 86.12 104 LEU A C 1
ATOM 829 O O . LEU A 1 104 ? 15.199 8.056 1.445 1.00 86.12 104 LEU A O 1
ATOM 833 N N . GLN A 1 105 ? 16.768 6.520 0.993 1.00 87.88 105 GLN A N 1
ATOM 834 C CA . GLN A 1 105 ? 16.931 6.053 2.375 1.00 87.88 105 GLN A CA 1
ATOM 835 C C . GLN A 1 105 ? 17.558 7.125 3.271 1.00 87.88 105 GLN A C 1
ATOM 837 O O . GLN A 1 105 ? 17.082 7.357 4.384 1.00 87.88 105 GLN A O 1
ATOM 842 N N . GLU A 1 106 ? 18.592 7.810 2.780 1.00 86.38 106 GLU A N 1
ATOM 843 C CA . GLU A 1 106 ? 19.233 8.913 3.501 1.00 86.38 106 GLU A CA 1
ATOM 844 C C . GLU A 1 106 ? 18.282 10.101 3.679 1.00 86.38 106 GLU A C 1
ATOM 846 O O . GLU A 1 106 ? 18.206 10.685 4.766 1.00 86.38 106 GLU A O 1
ATOM 851 N N . LYS A 1 107 ? 17.528 10.435 2.625 1.00 81.31 107 LYS A N 1
ATOM 852 C CA . LYS A 1 107 ? 16.592 11.563 2.611 1.00 81.31 107 LYS A CA 1
ATOM 853 C C . LYS A 1 107 ? 15.326 11.300 3.427 1.00 81.31 107 LYS A C 1
ATOM 855 O O . LYS A 1 107 ? 14.863 12.195 4.133 1.00 81.31 107 LYS A O 1
ATOM 860 N N . TYR A 1 108 ? 14.763 10.095 3.351 1.00 80.44 108 TYR A N 1
ATOM 861 C CA . TYR A 1 108 ? 13.481 9.725 3.960 1.00 80.44 108 TYR A CA 1
ATOM 862 C C . TYR A 1 108 ? 13.657 8.704 5.092 1.00 80.44 108 TYR A C 1
ATOM 864 O O . TYR A 1 108 ? 13.062 7.622 5.080 1.00 80.44 108 TYR A O 1
ATOM 872 N N . LYS A 1 109 ? 14.455 9.068 6.104 1.00 76.81 109 LYS A N 1
ATOM 873 C CA . LYS A 1 109 ? 14.721 8.223 7.281 1.00 76.81 109 LYS A CA 1
ATOM 874 C C . LYS A 1 109 ? 13.424 7.719 7.924 1.00 76.81 109 LYS A C 1
ATOM 876 O O . LYS A 1 109 ? 12.508 8.497 8.182 1.00 76.81 109 LYS A O 1
ATOM 881 N N . GLY A 1 110 ? 13.367 6.416 8.199 1.00 74.69 110 GLY A N 1
ATOM 882 C CA . GLY A 1 110 ? 12.198 5.754 8.793 1.00 74.69 110 GLY A CA 1
ATOM 883 C C . GLY A 1 110 ? 11.108 5.343 7.794 1.00 74.69 110 GLY A C 1
ATOM 884 O O . GLY A 1 110 ? 10.081 4.818 8.213 1.00 74.69 110 GLY A O 1
ATOM 885 N N . THR A 1 111 ? 11.317 5.551 6.490 1.00 78.25 111 THR A N 1
ATOM 886 C CA . THR A 1 111 ? 10.406 5.078 5.435 1.00 78.25 111 THR A CA 1
ATOM 887 C C . THR A 1 111 ? 10.889 3.743 4.868 1.00 78.25 111 THR A C 1
ATOM 889 O O . THR A 1 111 ? 12.093 3.525 4.734 1.00 78.25 111 THR A O 1
ATOM 892 N N . ASN A 1 112 ? 9.965 2.855 4.491 1.00 85.62 112 ASN A N 1
ATOM 893 C CA . ASN A 1 112 ? 10.315 1.619 3.788 1.00 85.62 112 ASN A CA 1
ATOM 894 C C . ASN A 1 112 ? 10.695 1.956 2.339 1.00 85.62 112 ASN A C 1
ATOM 896 O O . ASN A 1 112 ? 9.823 2.329 1.552 1.00 85.62 112 ASN A O 1
ATOM 900 N N . VAL A 1 113 ? 11.982 1.841 2.000 1.00 89.06 113 VAL A N 1
ATOM 901 C CA . VAL A 1 113 ? 12.491 2.036 0.634 1.00 89.06 113 VAL A CA 1
ATOM 902 C C . VAL A 1 113 ? 12.908 0.688 0.049 1.00 89.06 113 VAL A C 1
ATOM 904 O O . VAL A 1 113 ? 13.877 0.084 0.512 1.00 89.06 113 VAL A O 1
ATOM 907 N N . VAL A 1 114 ? 12.195 0.237 -0.981 1.00 92.12 114 VAL A N 1
ATOM 908 C CA . VAL A 1 114 ? 12.390 -1.064 -1.638 1.00 92.12 114 VAL A CA 1
ATOM 909 C C . VAL A 1 114 ? 12.981 -0.859 -3.029 1.00 92.12 114 VAL A C 1
ATOM 911 O O . VAL A 1 114 ? 12.512 -0.012 -3.783 1.00 92.12 114 VAL A O 1
ATOM 914 N N . LEU A 1 115 ? 14.011 -1.631 -3.375 1.00 92.50 115 LEU A N 1
ATOM 915 C CA . LEU A 1 115 ? 14.633 -1.617 -4.699 1.00 92.50 115 LEU A CA 1
ATOM 916 C C . LEU A 1 115 ? 13.987 -2.679 -5.591 1.00 92.50 115 LEU A C 1
ATOM 918 O O . LEU A 1 115 ? 14.081 -3.866 -5.284 1.00 92.50 115 LEU A O 1
ATOM 922 N N . ILE A 1 116 ? 13.387 -2.274 -6.712 1.00 91.75 116 ILE A N 1
ATOM 923 C CA . ILE A 1 116 ? 12.965 -3.196 -7.774 1.00 91.75 116 ILE A CA 1
ATOM 924 C C . ILE A 1 116 ? 13.464 -2.642 -9.110 1.00 91.75 116 ILE A C 1
ATOM 926 O O . ILE A 1 116 ? 13.007 -1.617 -9.609 1.00 91.75 116 ILE A O 1
ATOM 930 N N . LYS A 1 117 ? 14.434 -3.333 -9.710 1.00 88.75 117 LYS A N 1
ATOM 931 C CA . LYS A 1 117 ? 15.014 -2.918 -10.992 1.00 88.75 117 LYS A CA 1
ATOM 932 C C . LYS A 1 117 ? 13.972 -2.973 -12.108 1.00 88.75 117 LYS A C 1
ATOM 934 O O . LYS A 1 117 ? 13.136 -3.866 -12.124 1.00 88.75 117 LYS A O 1
ATOM 939 N N . ASN A 1 118 ? 14.026 -2.051 -13.067 1.00 85.94 118 ASN A N 1
ATOM 940 C CA . ASN A 1 118 ? 13.074 -2.027 -14.179 1.00 85.94 118 ASN A CA 1
ATOM 941 C C . ASN A 1 118 ? 13.562 -2.908 -15.349 1.00 85.94 118 ASN A C 1
ATOM 943 O O . ASN A 1 118 ? 14.539 -2.527 -16.005 1.00 85.94 118 ASN A O 1
ATOM 947 N N . PRO A 1 119 ? 12.868 -4.014 -15.686 1.00 86.88 119 PRO A N 1
ATOM 948 C CA . PRO A 1 119 ? 13.268 -4.901 -16.777 1.00 86.88 119 PRO A CA 1
ATOM 949 C C . PRO A 1 119 ? 13.268 -4.194 -18.139 1.00 86.88 119 PRO A C 1
ATOM 951 O O . PRO A 1 119 ? 14.079 -4.530 -18.996 1.00 86.88 119 PRO A O 1
ATOM 954 N N . GLY A 1 120 ? 12.402 -3.193 -18.334 1.00 77.25 120 GLY A N 1
ATOM 955 C CA . GLY A 1 120 ? 12.288 -2.445 -19.587 1.00 77.25 120 GLY A CA 1
ATOM 956 C C . GLY A 1 120 ? 13.363 -1.377 -19.808 1.00 77.25 120 GLY A C 1
ATOM 957 O O . GLY A 1 120 ? 13.362 -0.750 -20.862 1.00 77.25 120 GLY A O 1
ATOM 958 N N . VAL A 1 121 ? 14.241 -1.129 -18.828 1.00 74.12 121 VAL A N 1
ATOM 959 C CA . VAL A 1 121 ? 15.317 -0.122 -18.934 1.00 74.12 121 VAL A CA 1
ATOM 960 C C . VAL A 1 121 ? 16.690 -0.743 -18.731 1.00 74.12 121 VAL A C 1
ATOM 962 O O . VAL A 1 121 ? 17.593 -0.455 -19.507 1.00 74.12 121 VAL A O 1
ATOM 965 N N . THR A 1 122 ? 16.867 -1.570 -17.698 1.00 73.00 122 THR A N 1
ATOM 966 C CA . THR A 1 122 ? 18.190 -2.126 -17.382 1.00 73.00 122 THR A CA 1
ATOM 967 C C . THR A 1 122 ? 18.405 -3.518 -17.960 1.00 73.00 122 THR A C 1
ATOM 969 O O . THR A 1 122 ? 19.547 -3.925 -18.101 1.00 73.00 122 THR A O 1
ATOM 972 N N . HIS A 1 123 ? 17.336 -4.261 -18.279 1.00 75.12 123 HIS A N 1
ATOM 973 C CA . HIS A 1 123 ? 17.390 -5.693 -18.616 1.00 75.12 123 HIS A CA 1
ATOM 974 C C . HIS A 1 123 ? 18.089 -6.582 -17.561 1.00 75.12 123 HIS A C 1
ATOM 976 O O . HIS A 1 123 ? 18.294 -7.769 -17.798 1.00 75.12 123 HIS A O 1
ATOM 982 N N . ASP A 1 124 ? 18.394 -6.043 -16.373 1.00 83.31 124 ASP A N 1
ATOM 983 C CA . ASP A 1 124 ? 19.086 -6.749 -15.285 1.00 83.31 124 ASP A CA 1
ATOM 984 C C . ASP A 1 124 ? 18.246 -7.874 -14.671 1.00 83.31 124 ASP A C 1
ATOM 986 O O . ASP A 1 124 ? 18.779 -8.784 -14.037 1.00 83.31 124 ASP A O 1
ATOM 990 N N . ILE A 1 125 ? 16.920 -7.777 -14.789 1.00 88.50 125 ILE A N 1
ATOM 991 C CA . ILE A 1 125 ? 15.977 -8.764 -14.272 1.00 88.50 125 ILE A CA 1
ATOM 992 C C . ILE A 1 125 ? 14.937 -9.112 -15.331 1.00 88.50 125 ILE A C 1
ATOM 994 O O . ILE A 1 125 ? 14.624 -8.308 -16.210 1.00 88.50 125 ILE A O 1
ATOM 998 N N . SER A 1 126 ? 14.368 -10.312 -15.230 1.00 91.81 126 SER A N 1
ATOM 999 C CA . SER A 1 126 ? 13.266 -10.734 -16.091 1.00 91.81 126 SER A CA 1
ATOM 1000 C C . SER A 1 126 ? 11.947 -10.064 -15.688 1.00 91.81 126 SER A C 1
ATOM 1002 O O . SER A 1 126 ? 11.745 -9.689 -14.530 1.00 91.81 126 SER A O 1
ATOM 1004 N N . GLN A 1 127 ? 11.003 -9.978 -16.631 1.00 93.50 127 GLN A N 1
ATOM 1005 C CA . GLN A 1 127 ? 9.637 -9.526 -16.342 1.00 93.50 127 GLN A CA 1
ATOM 1006 C C . GLN A 1 127 ? 8.954 -10.401 -15.277 1.00 93.50 127 GLN A C 1
ATOM 1008 O O . GLN A 1 127 ? 8.221 -9.879 -14.445 1.00 93.50 127 GLN A O 1
ATOM 1013 N N . ALA A 1 128 ? 9.212 -11.713 -15.261 1.00 93.00 128 ALA A N 1
ATOM 1014 C CA . ALA A 1 128 ? 8.642 -12.615 -14.261 1.00 93.00 128 ALA A CA 1
ATOM 1015 C C . ALA A 1 128 ? 9.135 -12.277 -12.843 1.00 93.00 128 ALA A C 1
ATOM 1017 O O . ALA A 1 128 ? 8.329 -12.165 -11.921 1.00 93.00 128 ALA A O 1
ATOM 1018 N N . LEU A 1 129 ? 10.441 -12.028 -12.678 1.00 93.38 129 LEU A N 1
ATOM 1019 C CA . LEU A 1 129 ? 11.008 -11.632 -11.387 1.00 93.38 129 LEU A CA 1
ATOM 1020 C C . LEU A 1 129 ? 10.508 -10.247 -10.952 1.00 93.38 129 LEU A C 1
ATOM 1022 O O . LEU A 1 129 ? 10.150 -10.056 -9.794 1.00 93.38 129 LEU A O 1
ATOM 1026 N N . PHE A 1 130 ? 10.425 -9.295 -11.885 1.00 93.69 130 PHE A N 1
ATOM 1027 C CA . PHE A 1 130 ? 9.822 -7.985 -11.632 1.00 93.69 130 PHE A CA 1
ATOM 1028 C C . PHE A 1 130 ? 8.377 -8.108 -11.130 1.00 93.69 130 PHE A C 1
ATOM 1030 O O . PHE A 1 130 ? 7.998 -7.459 -10.156 1.00 93.69 130 PHE A O 1
ATOM 1037 N N . SER A 1 131 ? 7.590 -8.980 -11.763 1.00 94.44 131 SER A N 1
ATOM 1038 C CA . SER A 1 131 ? 6.186 -9.206 -11.420 1.00 94.44 131 SER A CA 1
ATOM 1039 C C . SER A 1 131 ? 6.035 -9.839 -10.040 1.00 94.44 131 SER A C 1
ATOM 1041 O O . SER A 1 131 ? 5.234 -9.358 -9.239 1.00 94.44 131 SER A O 1
ATOM 1043 N N . ALA A 1 132 ? 6.845 -10.851 -9.719 1.00 94.62 132 ALA A N 1
ATOM 1044 C CA . ALA A 1 132 ? 6.868 -11.461 -8.390 1.00 94.62 132 ALA A CA 1
ATOM 1045 C C . ALA A 1 132 ? 7.247 -10.444 -7.298 1.00 94.62 132 ALA A C 1
ATOM 1047 O O . ALA A 1 132 ? 6.567 -10.349 -6.275 1.00 94.62 132 ALA A O 1
ATOM 1048 N N . ASN A 1 133 ? 8.271 -9.620 -7.545 1.00 94.88 133 ASN A N 1
ATOM 1049 C CA . ASN A 1 133 ? 8.719 -8.594 -6.601 1.00 94.88 133 ASN A CA 1
ATOM 1050 C C . ASN A 1 133 ? 7.642 -7.530 -6.346 1.00 94.88 133 ASN A C 1
ATOM 1052 O O . ASN A 1 133 ? 7.451 -7.111 -5.206 1.00 94.88 133 ASN A O 1
ATOM 1056 N N . PHE A 1 134 ? 6.915 -7.093 -7.381 1.00 94.44 134 PHE A N 1
ATOM 1057 C CA . PHE A 1 134 ? 5.831 -6.122 -7.207 1.00 94.44 134 PHE A CA 1
ATOM 1058 C C . PHE A 1 134 ? 4.631 -6.708 -6.467 1.00 94.44 134 PHE A C 1
ATOM 1060 O O . PHE A 1 134 ? 4.058 -6.020 -5.623 1.00 94.44 134 PHE A O 1
ATOM 1067 N N . LYS A 1 135 ? 4.276 -7.972 -6.724 1.00 95.00 135 LYS A N 1
ATOM 1068 C CA . LYS A 1 135 ? 3.256 -8.667 -5.932 1.00 95.00 135 LYS A CA 1
ATOM 1069 C C . LYS A 1 135 ? 3.649 -8.712 -4.457 1.00 95.00 135 LYS A C 1
ATOM 1071 O O . LYS A 1 135 ? 2.874 -8.266 -3.618 1.00 95.00 135 LYS A O 1
ATOM 1076 N N . GLN A 1 136 ? 4.869 -9.160 -4.164 1.00 95.38 136 GLN A N 1
ATOM 1077 C CA . GLN A 1 136 ? 5.386 -9.212 -2.797 1.00 95.38 136 GLN A CA 1
ATOM 1078 C C . GLN A 1 136 ? 5.373 -7.829 -2.133 1.00 95.38 136 GLN A C 1
ATOM 1080 O O . GLN A 1 136 ? 4.927 -7.706 -0.995 1.00 95.38 136 GLN A O 1
ATOM 1085 N N . LEU A 1 137 ? 5.805 -6.785 -2.849 1.00 94.75 137 LEU A N 1
ATOM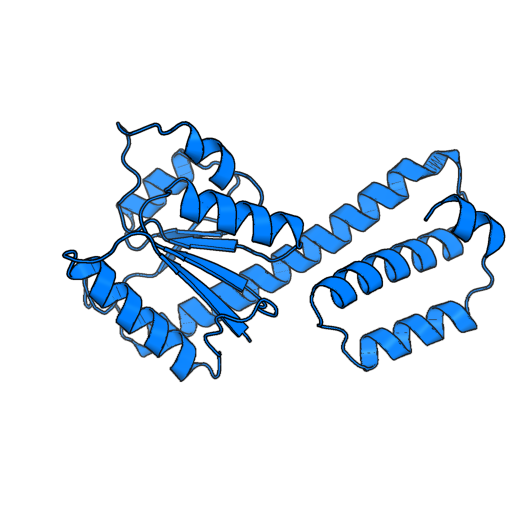 1086 C CA . LEU A 1 137 ? 5.766 -5.412 -2.352 1.00 94.75 137 LEU A CA 1
ATOM 1087 C C . LEU A 1 137 ? 4.339 -4.998 -1.981 1.00 94.75 137 LEU A C 1
ATOM 1089 O O . LEU A 1 137 ? 4.128 -4.448 -0.904 1.00 94.75 137 LEU A O 1
ATOM 1093 N N . TYR A 1 138 ? 3.356 -5.238 -2.849 1.00 95.19 138 TYR A N 1
ATOM 1094 C CA . TYR A 1 138 ? 1.972 -4.860 -2.566 1.00 95.19 138 TYR A CA 1
ATOM 1095 C C . TYR A 1 138 ? 1.362 -5.642 -1.404 1.00 95.19 138 TYR A C 1
ATOM 1097 O O . TYR A 1 138 ? 0.669 -5.044 -0.578 1.00 95.19 138 TYR A O 1
ATOM 1105 N N . ASP A 1 139 ? 1.646 -6.938 -1.312 1.00 93.62 139 ASP A N 1
ATOM 1106 C CA . ASP A 1 139 ? 1.183 -7.774 -0.207 1.00 93.62 139 ASP A CA 1
ATOM 1107 C C . ASP A 1 139 ? 1.787 -7.275 1.126 1.00 93.62 139 ASP A C 1
ATOM 1109 O O . ASP A 1 139 ? 1.061 -7.048 2.096 1.00 93.62 139 ASP A O 1
ATOM 1113 N N . GLU A 1 140 ? 3.091 -6.973 1.159 1.00 93.19 140 GLU A N 1
ATOM 1114 C CA . GLU A 1 140 ? 3.773 -6.409 2.335 1.00 93.19 140 GLU A CA 1
ATOM 1115 C C . GLU A 1 140 ? 3.217 -5.030 2.727 1.00 93.19 140 GLU A C 1
ATOM 1117 O O . GLU A 1 140 ? 3.011 -4.745 3.911 1.00 93.19 140 GLU A O 1
ATOM 1122 N N . VAL A 1 141 ? 2.941 -4.177 1.736 1.00 91.94 141 VAL A N 1
ATOM 1123 C CA . VAL A 1 141 ? 2.335 -2.854 1.933 1.00 91.94 141 VAL A CA 1
ATOM 1124 C C . VAL A 1 141 ? 0.987 -2.973 2.636 1.00 91.94 141 VAL A C 1
ATOM 1126 O O . VAL A 1 141 ? 0.708 -2.195 3.550 1.00 91.94 141 VAL A O 1
ATOM 1129 N N . ILE A 1 142 ? 0.149 -3.925 2.221 1.00 91.00 142 ILE A N 1
ATOM 1130 C CA . ILE A 1 142 ? -1.159 -4.159 2.839 1.00 91.00 142 ILE A CA 1
ATOM 1131 C C . ILE A 1 142 ? -0.988 -4.650 4.273 1.00 91.00 142 ILE A C 1
ATOM 1133 O O . ILE A 1 142 ? -1.588 -4.059 5.169 1.00 91.00 142 ILE A O 1
ATOM 1137 N N . ILE A 1 143 ? -0.152 -5.666 4.498 1.00 91.12 143 ILE A N 1
ATOM 1138 C CA . ILE A 1 143 ? 0.056 -6.267 5.825 1.00 91.12 143 ILE A CA 1
ATOM 1139 C C . ILE A 1 143 ? 0.517 -5.208 6.830 1.00 91.12 143 ILE A C 1
ATOM 1141 O O . ILE A 1 143 ? -0.158 -4.959 7.829 1.00 91.12 143 ILE A O 1
ATOM 1145 N N . LYS A 1 144 ? 1.607 -4.500 6.521 1.00 90.44 144 LYS A N 1
ATOM 1146 C CA . LYS A 1 144 ? 2.159 -3.456 7.398 1.00 90.44 144 LYS A CA 1
ATOM 1147 C C . LYS A 1 144 ? 1.187 -2.300 7.617 1.00 90.44 144 LYS A C 1
ATOM 1149 O O . LYS A 1 144 ? 1.167 -1.689 8.686 1.00 90.44 144 LYS A O 1
ATOM 1154 N N . HIS A 1 145 ? 0.391 -1.955 6.605 1.00 89.69 145 HIS A N 1
ATOM 1155 C CA . HIS A 1 145 ? -0.637 -0.929 6.757 1.00 89.69 145 HIS A CA 1
ATOM 1156 C C . HIS A 1 145 ? -1.741 -1.390 7.708 1.00 89.69 145 HIS A C 1
ATOM 1158 O O . HIS A 1 145 ? -2.157 -0.619 8.568 1.00 89.69 145 HIS A O 1
ATOM 1164 N N . GLU A 1 146 ? -2.195 -2.637 7.607 1.00 89.38 146 GLU A N 1
ATOM 1165 C CA . GLU A 1 146 ? -3.195 -3.189 8.521 1.00 89.38 146 GLU A CA 1
ATOM 1166 C C . GLU A 1 146 ? -2.692 -3.292 9.961 1.00 89.38 146 GLU A C 1
ATOM 1168 O O . GLU A 1 146 ? -3.424 -2.916 10.878 1.00 89.38 146 GLU A O 1
ATOM 1173 N N . GLU A 1 147 ? -1.446 -3.720 10.162 1.00 90.81 147 GLU A N 1
ATOM 1174 C CA . GLU A 1 147 ? -0.778 -3.700 11.468 1.00 90.81 147 GLU A CA 1
ATOM 1175 C C . GLU A 1 147 ? -0.753 -2.280 12.045 1.00 90.81 147 GLU A C 1
ATOM 1177 O O . GLU A 1 147 ? -1.213 -2.052 13.163 1.00 90.81 147 GLU A O 1
ATOM 1182 N N . ALA A 1 148 ? -0.340 -1.288 11.250 1.00 89.12 148 ALA A N 1
ATOM 1183 C CA . ALA A 1 148 ? -0.310 0.107 11.684 1.00 89.12 148 ALA A CA 1
ATOM 1184 C C . ALA A 1 148 ? -1.703 0.660 12.045 1.00 89.12 148 ALA A C 1
ATOM 1186 O O . ALA A 1 148 ? -1.821 1.506 12.938 1.00 89.12 148 ALA A O 1
ATOM 1187 N N . ILE A 1 149 ? -2.765 0.212 11.365 1.00 89.81 149 ILE A N 1
ATOM 1188 C CA . ILE A 1 149 ? -4.149 0.569 11.706 1.00 89.81 149 ILE A CA 1
ATOM 1189 C C . ILE A 1 149 ? -4.552 -0.058 13.041 1.00 89.81 149 ILE A C 1
ATOM 1191 O O . ILE A 1 149 ? -5.069 0.661 13.900 1.00 89.81 149 ILE A O 1
ATOM 1195 N N . LYS A 1 150 ? -4.288 -1.354 13.241 1.00 90.81 150 LYS A N 1
ATOM 1196 C CA . LYS A 1 150 ? -4.576 -2.057 14.502 1.00 90.81 150 LYS A CA 1
ATOM 1197 C C . LYS A 1 150 ? -3.830 -1.419 15.676 1.00 90.81 150 LYS A C 1
ATOM 1199 O O . LYS A 1 150 ? -4.452 -1.117 16.693 1.00 90.81 150 LYS A O 1
ATOM 1204 N N . ASP A 1 151 ? -2.556 -1.087 15.497 1.00 91.25 151 ASP A N 1
ATOM 1205 C CA . ASP A 1 151 ? -1.743 -0.386 16.496 1.00 91.25 151 ASP A CA 1
ATOM 1206 C C . ASP A 1 151 ? -2.284 1.008 16.826 1.00 91.25 151 ASP A C 1
ATOM 1208 O O . ASP A 1 151 ? -2.274 1.435 17.981 1.00 91.25 151 ASP A O 1
ATOM 1212 N N . ASN A 1 152 ? -2.748 1.755 15.821 1.00 89.56 152 ASN A N 1
ATOM 1213 C CA . ASN A 1 152 ? -3.323 3.082 16.034 1.00 89.56 152 ASN A CA 1
ATOM 1214 C C . ASN A 1 152 ? -4.654 2.994 16.792 1.00 89.56 152 ASN A C 1
ATOM 1216 O O . ASN A 1 152 ? -4.883 3.769 17.720 1.00 89.56 152 ASN A O 1
ATOM 1220 N N . ILE A 1 153 ? -5.498 2.016 16.451 1.00 89.69 153 ILE A N 1
ATOM 1221 C CA . ILE A 1 153 ? -6.724 1.718 17.198 1.00 89.69 153 ILE A CA 1
ATOM 1222 C C . ILE A 1 153 ? -6.376 1.367 18.649 1.00 89.69 153 ILE A C 1
ATOM 1224 O O . ILE A 1 153 ? -6.920 1.991 19.558 1.00 89.69 153 ILE A O 1
ATOM 1228 N N . ALA A 1 154 ? -5.425 0.458 18.883 1.00 88.81 154 ALA A N 1
ATOM 1229 C CA . ALA A 1 154 ? -4.993 0.080 20.227 1.00 88.81 154 ALA A CA 1
ATOM 1230 C C . ALA A 1 154 ? -4.501 1.294 21.033 1.00 88.81 154 ALA A C 1
ATOM 1232 O O . ALA A 1 154 ? -5.000 1.544 22.127 1.00 88.81 154 ALA A O 1
ATOM 1233 N N . LYS A 1 155 ? -3.622 2.124 20.455 1.00 89.44 155 LYS A N 1
ATOM 1234 C CA . LYS A 1 155 ? -3.133 3.365 21.083 1.00 89.44 155 LYS A CA 1
ATOM 1235 C C . LYS A 1 155 ? -4.247 4.373 21.358 1.00 89.44 155 LYS A C 1
ATOM 1237 O O . LYS A 1 155 ? -4.173 5.107 22.341 1.00 89.44 155 LYS A O 1
ATOM 1242 N N . ARG A 1 156 ? -5.263 4.459 20.492 1.00 87.25 156 ARG A N 1
ATOM 1243 C CA . ARG A 1 156 ? -6.430 5.324 20.712 1.00 87.25 156 ARG A CA 1
ATOM 1244 C C . ARG A 1 156 ? -7.239 4.841 21.911 1.00 87.25 156 ARG A C 1
ATOM 1246 O O . ARG A 1 156 ? -7.592 5.669 22.738 1.00 87.25 156 ARG A O 1
ATOM 1253 N N . ILE A 1 157 ? -7.469 3.535 22.026 1.00 85.00 157 ILE A N 1
ATOM 1254 C CA . ILE A 1 157 ? -8.175 2.935 23.164 1.00 85.00 157 ILE A CA 1
ATOM 1255 C C . ILE A 1 157 ? -7.366 3.062 24.460 1.00 85.00 157 ILE A C 1
ATOM 1257 O O . ILE A 1 157 ? -7.924 3.380 25.502 1.00 85.00 157 ILE A O 1
ATOM 1261 N N . GLU A 1 158 ? -6.044 2.899 24.416 1.00 83.75 158 GLU A N 1
ATOM 1262 C CA . GLU A 1 158 ? -5.190 3.087 25.596 1.00 83.75 158 GLU A CA 1
ATOM 1263 C C . GLU A 1 158 ? -5.207 4.517 26.141 1.00 83.75 158 GLU A C 1
ATOM 1265 O O . GLU A 1 158 ? -5.020 4.707 27.338 1.00 83.75 158 GLU A O 1
ATOM 1270 N N . LYS A 1 159 ? -5.443 5.525 25.297 1.00 81.44 159 LYS A N 1
ATOM 1271 C CA . LYS A 1 159 ? -5.603 6.915 25.747 1.00 81.44 159 LYS A CA 1
ATOM 1272 C C . LYS A 1 159 ? -6.929 7.176 26.458 1.00 81.44 159 LYS A C 1
ATOM 1274 O O . LYS A 1 159 ? -7.033 8.187 27.133 1.00 81.44 159 LYS A O 1
ATOM 1279 N N . LEU A 1 160 ? -7.903 6.276 26.331 1.00 77.38 160 LEU A N 1
ATOM 1280 C CA . LEU A 1 160 ? -9.177 6.324 27.056 1.00 77.38 160 LEU A CA 1
ATOM 1281 C C . LEU A 1 160 ? -9.069 5.692 28.460 1.00 77.38 160 LEU A C 1
ATOM 1283 O O . LEU A 1 160 ? -10.082 5.489 29.120 1.00 77.38 160 LEU A O 1
ATOM 1287 N N . LYS A 1 161 ? -7.854 5.325 28.909 1.00 57.50 161 LYS A N 1
ATOM 1288 C CA . LYS A 1 161 ? -7.596 4.586 30.161 1.00 57.50 161 LYS A CA 1
ATOM 1289 C C . LYS A 1 161 ? -8.148 5.244 31.428 1.00 57.50 161 LYS A C 1
ATOM 1291 O O . LYS A 1 161 ? -8.356 4.510 32.389 1.00 57.50 161 LYS A O 1
ATOM 1296 N N . ASP A 1 162 ? -8.397 6.550 31.426 1.00 57.62 162 ASP A N 1
ATOM 1297 C CA . ASP A 1 162 ? -8.952 7.235 32.597 1.00 57.62 162 ASP A CA 1
ATOM 1298 C C . ASP A 1 162 ? -10.472 7.004 32.759 1.00 57.62 162 ASP A C 1
ATOM 1300 O O . ASP A 1 162 ? -10.965 7.084 33.880 1.00 57.62 162 ASP A O 1
ATOM 1304 N N . ASP A 1 163 ? -11.186 6.576 31.702 1.00 57.50 163 ASP A N 1
ATOM 1305 C CA . ASP A 1 163 ? -12.653 6.409 31.711 1.00 57.50 163 ASP A CA 1
ATOM 1306 C C . ASP A 1 163 ? -13.133 4.940 31.624 1.00 57.50 163 ASP A C 1
ATOM 1308 O O . ASP A 1 163 ? -14.298 4.646 31.895 1.00 57.50 163 ASP A O 1
ATOM 1312 N N . ILE A 1 164 ? -12.263 3.978 31.272 1.00 61.31 164 ILE A N 1
ATOM 1313 C CA . ILE A 1 164 ? -12.671 2.578 31.020 1.00 61.31 164 ILE A CA 1
ATOM 1314 C C . ILE A 1 164 ? -11.714 1.576 31.677 1.00 61.31 164 ILE A C 1
ATOM 1316 O O . ILE A 1 164 ? -10.614 1.310 31.176 1.00 61.31 164 ILE A O 1
ATOM 1320 N N . GLN A 1 165 ? -12.145 0.936 32.767 1.00 67.00 165 GLN A N 1
ATOM 1321 C CA . GLN A 1 165 ? -11.410 -0.183 33.379 1.00 67.00 165 GLN A CA 1
ATOM 1322 C C . GLN A 1 165 ? -11.771 -1.554 32.791 1.00 67.00 165 GLN A C 1
ATOM 1324 O O . GLN A 1 165 ? -10.955 -2.470 32.860 1.00 67.00 165 GLN A O 1
ATOM 1329 N N . ASP A 1 166 ? -12.929 -1.680 32.145 1.00 78.81 166 ASP A N 1
ATOM 1330 C CA . ASP A 1 166 ? -13.395 -2.939 31.567 1.00 78.81 166 ASP A CA 1
ATOM 1331 C C . ASP A 1 166 ? -12.593 -3.334 30.311 1.00 78.81 166 ASP A C 1
ATOM 1333 O O . ASP A 1 166 ? -12.498 -2.587 29.332 1.00 78.81 166 ASP A O 1
ATOM 1337 N N . ASN A 1 167 ? -11.981 -4.519 30.351 1.00 82.12 167 ASN A N 1
ATOM 1338 C CA . ASN A 1 167 ? -11.225 -5.072 29.230 1.00 82.12 167 ASN A CA 1
ATOM 1339 C C . ASN A 1 167 ? -12.138 -5.602 28.116 1.00 82.12 167 ASN A C 1
ATOM 1341 O O . ASN A 1 167 ? -11.757 -5.517 26.950 1.00 82.12 167 ASN A O 1
ATOM 1345 N N . VAL A 1 168 ? -13.342 -6.076 28.450 1.00 85.00 168 VAL A N 1
ATOM 1346 C CA . VAL A 1 168 ? -14.318 -6.577 27.473 1.00 85.00 168 VAL A CA 1
ATOM 1347 C C . VAL A 1 168 ? -14.810 -5.420 26.605 1.00 85.00 168 VAL A C 1
ATOM 1349 O O . VAL A 1 168 ? -14.698 -5.484 25.380 1.00 85.00 168 VAL A O 1
ATOM 1352 N N . LEU A 1 169 ? -15.225 -4.309 27.224 1.00 84.75 169 LEU A N 1
ATOM 1353 C CA . LEU A 1 169 ? -15.599 -3.086 26.507 1.00 84.75 169 LEU A CA 1
ATOM 1354 C C . LEU A 1 169 ? -14.465 -2.564 25.604 1.00 84.75 169 LEU A C 1
ATOM 1356 O O . LEU A 1 169 ? -14.709 -2.150 24.470 1.00 84.75 169 LEU A O 1
ATOM 1360 N N . LYS A 1 170 ? -13.202 -2.628 26.050 1.00 85.06 170 LYS A N 1
ATOM 1361 C CA . LYS A 1 170 ? -12.049 -2.244 25.212 1.00 85.06 170 LYS A CA 1
ATOM 1362 C C . LYS A 1 170 ? -11.921 -3.111 23.965 1.00 85.06 170 LYS A C 1
ATOM 1364 O O . LYS A 1 170 ? -11.606 -2.581 22.899 1.00 85.06 170 LYS A O 1
ATOM 1369 N N . ASP A 1 171 ? -12.126 -4.416 24.078 1.00 87.06 171 ASP A N 1
ATOM 1370 C CA . ASP A 1 171 ? -11.994 -5.335 22.946 1.00 87.06 171 ASP A CA 1
ATOM 1371 C C . ASP A 1 171 ? -13.159 -5.202 21.956 1.00 87.06 171 ASP A C 1
ATOM 1373 O O . ASP A 1 171 ? -12.937 -5.210 20.738 1.00 87.06 171 ASP A O 1
ATOM 1377 N N . VAL A 1 172 ? -14.369 -4.938 22.456 1.00 88.56 172 VAL A N 1
ATOM 1378 C CA . VAL A 1 172 ? -15.525 -4.558 21.632 1.00 88.56 172 VAL A CA 1
ATOM 1379 C C . VAL A 1 172 ? -15.245 -3.255 20.878 1.00 88.56 172 VAL A C 1
ATOM 1381 O O . VAL A 1 172 ? -15.381 -3.209 19.655 1.00 88.56 172 VAL A O 1
ATOM 1384 N N . LEU A 1 173 ? -14.752 -2.214 21.557 1.00 88.25 173 LEU A N 1
ATOM 1385 C CA . LEU A 1 173 ? -14.415 -0.929 20.932 1.00 88.25 173 LEU A CA 1
ATOM 1386 C C . LEU A 1 173 ? -13.327 -1.059 19.857 1.00 88.25 173 LEU A C 1
ATOM 1388 O O . LEU A 1 173 ? -13.461 -0.481 18.774 1.00 88.25 173 LEU A O 1
ATOM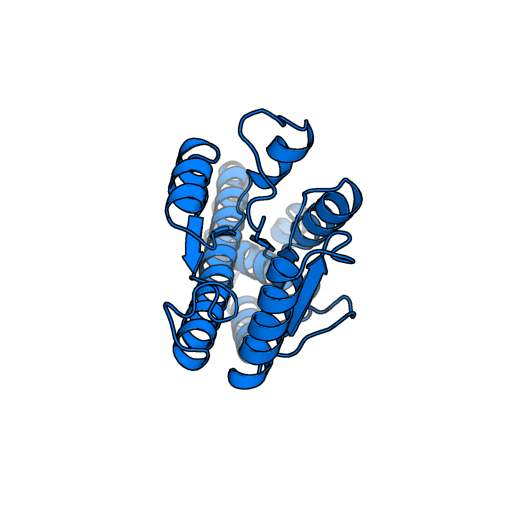 1392 N N . LYS A 1 174 ? -12.259 -1.827 20.114 1.00 90.00 174 LYS A N 1
ATOM 1393 C CA . LYS A 1 174 ? -11.221 -2.109 19.105 1.00 90.00 174 LYS A CA 1
ATOM 1394 C C . LYS A 1 174 ? -11.832 -2.756 17.863 1.00 90.00 174 LYS A C 1
ATOM 1396 O O . LYS A 1 174 ? -11.532 -2.326 16.747 1.00 90.00 174 LYS A O 1
ATOM 1401 N N . SER A 1 175 ? -12.699 -3.748 18.059 1.00 88.88 175 SER A N 1
ATOM 1402 C CA . SER A 1 175 ? -13.347 -4.484 16.971 1.00 88.88 175 SER A CA 1
ATOM 1403 C C . SER A 1 175 ? -14.299 -3.588 16.175 1.00 88.88 175 SER A C 1
ATOM 1405 O O . SER A 1 175 ? -14.204 -3.540 14.951 1.00 88.88 175 SER A O 1
ATOM 1407 N N . CYS A 1 176 ? -15.110 -2.765 16.843 1.00 89.50 176 CYS A N 1
ATOM 1408 C CA . CYS A 1 176 ? -15.974 -1.765 16.207 1.00 89.50 176 CYS A CA 1
ATOM 1409 C C . CYS A 1 176 ? -15.183 -0.768 15.350 1.00 89.50 176 CYS A C 1
ATOM 1411 O O . CYS A 1 176 ? -15.529 -0.508 14.193 1.00 89.50 176 CYS A O 1
ATOM 1413 N N . LEU A 1 177 ? -14.092 -0.217 15.890 1.00 89.38 177 LEU A N 1
ATOM 1414 C CA . LEU A 1 177 ? -13.237 0.723 15.162 1.00 89.38 177 LEU A CA 1
ATOM 1415 C C . LEU A 1 177 ? -12.562 0.061 13.953 1.00 89.38 177 LEU A C 1
ATOM 1417 O O . LEU A 1 177 ? -12.457 0.690 12.895 1.00 89.38 177 LEU A O 1
ATOM 1421 N N . TYR A 1 178 ? -12.142 -1.200 14.077 1.00 90.75 178 TYR A N 1
ATOM 1422 C CA . TYR A 1 178 ? -11.558 -1.954 12.969 1.00 90.75 178 TYR A CA 1
ATOM 1423 C C . TYR A 1 178 ? -12.594 -2.271 11.882 1.00 90.75 178 TYR A C 1
ATOM 1425 O O . TYR A 1 178 ? -12.330 -2.046 10.698 1.00 90.75 178 TYR A O 1
ATOM 1433 N N . MET A 1 179 ? -13.807 -2.677 12.262 1.00 89.69 179 MET A N 1
ATOM 1434 C CA . MET A 1 179 ? -14.909 -2.919 11.326 1.00 89.69 179 MET A CA 1
ATOM 1435 C C . MET A 1 179 ? -15.329 -1.647 10.593 1.00 89.69 179 MET A C 1
ATOM 1437 O O . MET A 1 179 ? -15.505 -1.667 9.375 1.00 89.69 179 MET A O 1
ATOM 1441 N N . ARG A 1 180 ? -15.391 -0.504 11.286 1.00 87.88 180 ARG A N 1
ATOM 1442 C CA . ARG A 1 180 ? -15.627 0.805 10.655 1.00 87.88 180 ARG A CA 1
ATOM 1443 C C . ARG A 1 180 ? -14.549 1.135 9.620 1.00 87.88 180 ARG A C 1
ATOM 1445 O O . ARG A 1 180 ? -14.862 1.632 8.537 1.00 87.88 180 ARG A O 1
ATOM 1452 N N . TYR A 1 181 ? -13.285 0.843 9.921 1.00 88.25 181 TYR A N 1
ATOM 1453 C CA . TYR A 1 181 ? -12.188 0.986 8.963 1.00 88.25 181 TYR A CA 1
ATOM 1454 C C . TYR A 1 181 ? -12.387 0.102 7.716 1.00 88.25 181 TYR A C 1
ATOM 1456 O O . TYR A 1 181 ? -12.321 0.612 6.593 1.00 88.25 181 TYR A O 1
ATOM 1464 N N . ARG A 1 182 ? -12.689 -1.190 7.890 1.00 86.12 182 ARG A N 1
ATOM 1465 C CA . ARG A 1 182 ? -12.928 -2.141 6.785 1.00 86.12 182 ARG A CA 1
ATOM 1466 C C . ARG A 1 182 ? -14.154 -1.759 5.949 1.00 86.12 182 ARG A C 1
ATOM 1468 O O . ARG A 1 182 ? -14.097 -1.801 4.716 1.00 86.12 182 ARG A O 1
ATOM 1475 N N . TYR A 1 183 ? -15.217 -1.275 6.596 1.00 85.00 183 TYR A N 1
ATOM 1476 C CA . TYR A 1 183 ? -16.412 -0.733 5.946 1.00 85.00 183 TYR A CA 1
ATOM 1477 C C . TYR A 1 183 ? -16.070 0.429 5.009 1.00 85.00 183 TYR A C 1
ATOM 1479 O O . TYR A 1 183 ? -16.459 0.428 3.840 1.00 85.00 183 TYR A O 1
ATOM 1487 N N . HIS A 1 184 ? -15.267 1.393 5.474 1.00 81.19 184 HIS A N 1
ATOM 1488 C CA . HIS A 1 184 ? -14.838 2.526 4.649 1.00 81.19 184 HIS A CA 1
ATOM 1489 C C . HIS A 1 184 ? -14.011 2.112 3.422 1.00 81.19 184 HIS A C 1
ATOM 1491 O O . HIS A 1 184 ? -14.047 2.805 2.400 1.00 81.19 184 HIS A O 1
ATOM 1497 N N . ARG A 1 185 ? -13.306 0.977 3.490 1.00 78.12 185 ARG A N 1
ATOM 1498 C CA . ARG A 1 185 ? -12.580 0.393 2.351 1.00 78.12 185 ARG A CA 1
ATOM 1499 C C . ARG A 1 185 ? -13.441 -0.505 1.462 1.00 78.12 185 ARG A C 1
ATOM 1501 O O . ARG A 1 185 ? -12.965 -0.913 0.408 1.00 78.12 185 ARG A O 1
ATOM 1508 N N . ARG A 1 186 ? -14.702 -0.770 1.829 1.00 76.62 186 ARG A N 1
ATOM 1509 C CA . ARG A 1 186 ? -15.588 -1.743 1.157 1.00 76.62 186 ARG A CA 1
ATOM 1510 C C . ARG A 1 186 ? -14.949 -3.135 1.081 1.00 76.62 186 ARG A C 1
ATOM 1512 O O . ARG A 1 186 ? -14.989 -3.788 0.042 1.00 76.62 186 ARG A O 1
ATOM 1519 N N . GLN A 1 187 ? -14.300 -3.538 2.169 1.00 74.62 187 GLN A N 1
ATOM 1520 C CA . GLN A 1 187 ? -13.529 -4.777 2.283 1.00 74.62 187 GLN A CA 1
ATOM 1521 C C . GLN A 1 187 ? -13.870 -5.477 3.602 1.00 74.62 187 GLN A C 1
ATOM 1523 O O . GLN A 1 187 ? -13.016 -5.619 4.469 1.00 74.62 187 GLN A O 1
ATOM 1528 N N . ILE A 1 188 ? -15.129 -5.860 3.793 1.00 81.56 188 ILE A N 1
ATOM 1529 C CA . ILE A 1 188 ? -15.512 -6.688 4.942 1.00 81.56 188 ILE A CA 1
ATOM 1530 C C . ILE A 1 188 ? -15.617 -8.122 4.443 1.00 81.56 188 ILE A C 1
ATOM 1532 O O . ILE A 1 188 ? -16.451 -8.406 3.583 1.00 81.56 188 ILE A O 1
ATOM 1536 N N . ALA A 1 189 ? -14.758 -9.006 4.946 1.00 83.31 189 ALA A N 1
ATOM 1537 C CA . ALA A 1 189 ? -14.924 -10.433 4.711 1.00 83.31 189 ALA A CA 1
ATOM 1538 C C . ALA A 1 189 ? -16.063 -10.966 5.590 1.00 83.31 189 ALA A C 1
ATOM 1540 O O . ALA A 1 189 ? -16.228 -10.518 6.723 1.00 83.31 189 ALA A O 1
ATOM 1541 N N . GLN A 1 190 ? -16.818 -11.949 5.092 1.00 84.38 190 GLN A N 1
ATOM 1542 C CA . GLN A 1 190 ? -17.924 -12.540 5.852 1.00 84.38 190 GLN A CA 1
ATOM 1543 C C . GLN A 1 190 ? -17.451 -13.091 7.204 1.00 84.38 190 GLN A C 1
ATOM 1545 O O . GLN A 1 190 ? -18.058 -12.792 8.221 1.00 84.38 190 GLN A O 1
ATOM 1550 N N . GLN A 1 191 ? -16.307 -13.782 7.229 1.00 86.31 191 GLN A N 1
ATOM 1551 C CA . GLN A 1 191 ? -15.732 -14.312 8.467 1.00 86.31 191 GLN A CA 1
ATOM 1552 C C . GLN A 1 191 ? -15.447 -13.217 9.508 1.00 86.31 191 GLN A C 1
ATOM 1554 O O . GLN A 1 191 ? -15.739 -13.397 10.681 1.00 86.31 191 GLN A O 1
ATOM 1559 N N . GLU A 1 192 ? -14.919 -12.061 9.087 1.00 85.31 192 GLU A N 1
ATOM 1560 C CA . GLU A 1 192 ? -14.648 -10.943 10.004 1.00 85.31 192 GLU A CA 1
ATOM 1561 C C . GLU A 1 192 ? -15.944 -10.365 10.584 1.00 85.31 192 GLU A C 1
ATOM 1563 O O . GLU A 1 192 ? -15.977 -9.942 11.739 1.00 85.31 192 GLU A O 1
ATOM 1568 N N . LEU A 1 193 ? -17.014 -10.348 9.783 1.00 87.88 193 LEU A N 1
ATOM 1569 C CA . LEU A 1 193 ? -18.336 -9.930 10.231 1.00 87.88 193 LEU A CA 1
ATOM 1570 C C . LEU A 1 193 ? -18.927 -10.938 11.223 1.00 87.88 193 LEU A C 1
ATOM 1572 O O . LEU A 1 193 ? -19.455 -10.525 12.251 1.00 87.88 193 LEU A O 1
ATOM 1576 N N . ASP A 1 194 ? -18.798 -12.235 10.949 1.00 89.62 194 ASP A N 1
ATOM 1577 C CA . ASP A 1 194 ? -19.295 -13.304 11.818 1.00 89.62 194 ASP A CA 1
ATOM 1578 C C . ASP A 1 194 ? -18.559 -13.318 13.169 1.00 89.62 194 ASP A C 1
ATOM 1580 O O . ASP A 1 194 ? -19.191 -13.427 14.225 1.00 89.62 194 ASP A O 1
ATOM 1584 N N . ASP A 1 195 ? -17.235 -13.137 13.153 1.00 89.12 195 ASP A N 1
ATOM 1585 C CA . ASP A 1 195 ? -16.405 -13.024 14.356 1.00 89.12 195 ASP A CA 1
ATOM 1586 C C . ASP A 1 195 ? -16.802 -11.788 15.178 1.00 89.12 195 ASP A C 1
ATOM 1588 O O . ASP A 1 195 ? -16.958 -11.866 16.400 1.00 89.12 195 ASP A O 1
ATOM 1592 N N . PHE A 1 196 ? -17.036 -10.654 14.509 1.00 90.25 196 PHE A N 1
ATOM 1593 C CA . PHE A 1 196 ? -17.495 -9.423 15.149 1.00 90.25 196 PHE A CA 1
ATOM 1594 C C . PHE A 1 196 ? -18.890 -9.574 15.769 1.00 90.25 196 PHE A C 1
ATOM 1596 O O . PHE A 1 196 ? -19.083 -9.220 16.931 1.00 90.25 196 PHE A O 1
ATOM 1603 N N . CYS A 1 197 ? -19.853 -10.144 15.043 1.00 88.69 197 CYS A N 1
ATOM 1604 C CA . CYS A 1 197 ? -21.188 -10.429 15.571 1.00 88.69 197 CYS A CA 1
ATOM 1605 C C . CYS A 1 197 ? -21.125 -11.387 16.765 1.00 88.69 197 CYS A C 1
ATOM 1607 O O . CYS A 1 197 ? -21.811 -11.178 17.763 1.00 88.69 197 CYS A O 1
ATOM 1609 N N . THR A 1 198 ? -20.274 -12.412 16.691 1.00 90.94 198 THR A N 1
ATOM 1610 C CA . THR A 1 198 ? -20.070 -13.363 17.788 1.00 90.94 198 THR A CA 1
ATOM 1611 C C . THR A 1 198 ? -19.521 -12.674 19.033 1.00 90.94 198 THR A C 1
ATOM 1613 O O . THR A 1 198 ? -19.971 -12.991 20.134 1.00 90.94 198 THR A O 1
ATOM 1616 N N . LEU A 1 199 ? -18.584 -11.734 18.874 1.00 90.38 199 LEU A N 1
ATOM 1617 C CA . LEU A 1 199 ? -18.067 -10.928 19.977 1.00 90.38 199 LEU A CA 1
ATOM 1618 C C . LEU A 1 199 ? -19.191 -10.109 20.623 1.00 90.38 199 LEU A C 1
ATOM 1620 O O . LEU A 1 199 ? -19.392 -10.223 21.825 1.00 90.38 199 LEU A O 1
ATOM 1624 N N . LEU A 1 200 ? -19.968 -9.360 19.833 1.00 88.50 200 LEU A N 1
ATOM 1625 C CA . LEU A 1 200 ? -21.059 -8.528 20.359 1.00 88.50 200 LEU A CA 1
ATOM 1626 C C . LEU A 1 200 ? -22.119 -9.343 21.113 1.00 88.50 200 LEU A C 1
ATOM 1628 O O . LEU A 1 200 ? -22.581 -8.918 22.160 1.00 88.50 200 LEU A O 1
ATOM 1632 N N . ILE A 1 201 ? -22.486 -10.524 20.608 1.00 88.75 201 ILE A N 1
ATOM 1633 C CA . ILE A 1 201 ? -23.523 -11.367 21.226 1.00 88.75 201 ILE A CA 1
ATOM 1634 C C . ILE A 1 201 ? -23.032 -12.028 2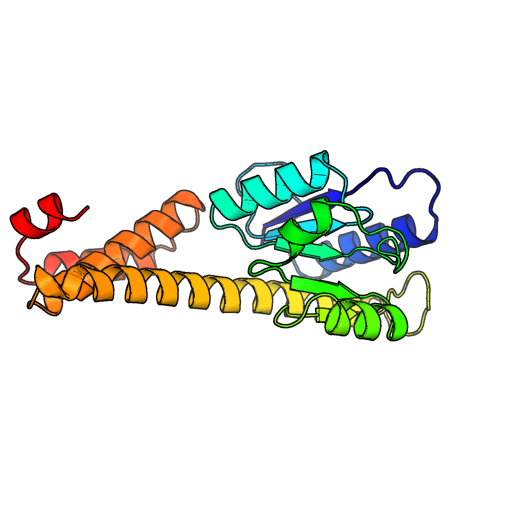2.522 1.00 88.75 201 ILE A C 1
ATOM 1636 O O . ILE A 1 201 ? -23.827 -12.277 23.426 1.00 88.75 201 ILE A O 1
ATOM 1640 N N . LYS A 1 202 ? -21.747 -12.396 22.596 1.00 89.06 202 LYS A N 1
ATOM 1641 C CA . LYS A 1 202 ? -21.200 -13.179 23.719 1.00 89.06 202 LYS A CA 1
ATOM 1642 C C . LYS A 1 202 ? -20.554 -12.332 24.808 1.00 89.06 202 LYS A C 1
ATOM 1644 O O . LYS A 1 202 ? -20.330 -12.846 25.903 1.00 89.06 202 LYS A O 1
ATOM 1649 N N . SER A 1 203 ? -20.188 -11.095 24.504 1.00 86.56 203 SER A N 1
ATOM 1650 C CA . SER A 1 203 ? -19.563 -10.192 25.458 1.00 86.56 203 SER A CA 1
ATOM 1651 C C . SER A 1 203 ? -20.622 -9.518 26.324 1.00 86.56 203 SER A C 1
ATOM 1653 O O . SER A 1 203 ? -21.537 -8.891 25.811 1.00 86.56 203 SER A O 1
ATOM 1655 N N . ASP A 1 204 ? -20.459 -9.615 27.640 1.00 84.62 204 ASP A N 1
ATOM 1656 C CA . ASP A 1 204 ? -21.234 -8.840 28.609 1.00 84.62 204 ASP A CA 1
ATOM 1657 C C . ASP A 1 204 ? -20.517 -7.499 28.822 1.00 84.62 204 ASP A C 1
ATOM 1659 O O . ASP A 1 204 ? -19.563 -7.415 29.597 1.00 84.62 204 ASP A O 1
ATOM 1663 N N . TYR A 1 205 ? -20.878 -6.493 28.020 1.00 84.38 205 TYR A N 1
ATOM 1664 C CA . TYR A 1 205 ? -20.291 -5.151 28.057 1.00 84.38 205 TYR A CA 1
ATOM 1665 C C . TYR A 1 205 ? -21.371 -4.076 28.191 1.00 84.38 205 TYR A C 1
ATOM 1667 O O . TYR A 1 205 ? -22.517 -4.251 27.790 1.00 84.38 205 TYR A O 1
ATOM 1675 N N . ASP A 1 206 ? -20.977 -2.932 28.742 1.00 83.44 206 ASP A N 1
ATOM 1676 C CA . ASP A 1 206 ? -21.857 -1.782 28.943 1.00 83.44 206 ASP A CA 1
ATOM 1677 C C . ASP A 1 206 ? -22.061 -1.015 27.619 1.00 83.44 206 ASP A C 1
ATOM 1679 O O . ASP A 1 206 ? -21.190 -0.254 27.179 1.00 83.44 206 ASP A O 1
ATOM 1683 N N . GLU A 1 207 ? -23.193 -1.264 26.954 1.00 82.69 207 GLU A N 1
ATOM 1684 C CA . GLU A 1 207 ? -23.576 -0.612 25.692 1.00 82.69 207 GLU A CA 1
ATOM 1685 C C . GLU A 1 207 ? -23.776 0.904 25.842 1.00 82.69 207 GLU A C 1
ATOM 1687 O O . GLU A 1 207 ? -23.425 1.658 24.930 1.00 82.69 207 GLU A O 1
ATOM 1692 N N . ASP A 1 208 ? -24.275 1.361 26.995 1.00 83.62 208 ASP A N 1
ATOM 1693 C CA . ASP A 1 208 ? -24.511 2.783 27.256 1.00 83.62 208 ASP A CA 1
ATOM 1694 C C . ASP A 1 208 ? -23.175 3.529 27.338 1.00 83.62 208 ASP A C 1
ATOM 1696 O O . ASP A 1 208 ? -22.967 4.521 26.633 1.00 83.62 208 ASP A O 1
ATOM 1700 N N . LYS A 1 209 ? -22.205 2.994 28.093 1.00 80.25 209 LYS A N 1
ATOM 1701 C CA . LYS A 1 209 ? -20.840 3.546 28.111 1.00 80.25 209 LYS A CA 1
ATOM 1702 C C . LYS A 1 209 ? -20.196 3.507 26.734 1.00 80.25 209 LYS A C 1
ATOM 1704 O O . LYS A 1 209 ? -19.523 4.456 26.343 1.00 80.25 209 LYS A O 1
ATOM 1709 N N . MET A 1 210 ? -20.388 2.424 25.979 1.00 81.00 210 MET A N 1
ATOM 1710 C CA . MET A 1 210 ? -19.862 2.317 24.617 1.00 81.00 210 MET A CA 1
ATOM 1711 C C . MET A 1 210 ? -20.367 3.456 23.718 1.00 81.00 210 MET A C 1
ATOM 1713 O O . MET A 1 210 ? -19.582 4.002 22.937 1.00 81.00 210 MET A O 1
ATOM 1717 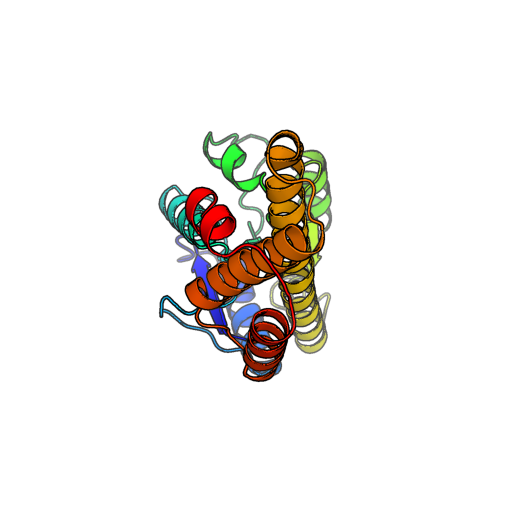N N . ALA A 1 211 ? -21.647 3.820 23.833 1.00 79.50 211 ALA A N 1
ATOM 1718 C CA . ALA A 1 211 ? -22.261 4.897 23.063 1.00 79.50 211 ALA A CA 1
ATOM 1719 C C . ALA A 1 211 ? -21.701 6.285 23.418 1.00 79.50 211 ALA A C 1
ATOM 1721 O O . ALA A 1 211 ? -21.597 7.135 22.538 1.00 79.50 211 ALA A O 1
ATOM 1722 N N . GLU A 1 212 ? -21.285 6.512 24.666 1.00 78.19 212 GLU A N 1
ATOM 1723 C CA . GLU A 1 212 ? -20.648 7.771 25.087 1.00 78.19 212 GLU A CA 1
ATOM 1724 C C . GLU A 1 212 ? -19.237 7.963 24.496 1.00 78.19 212 GLU A C 1
ATOM 1726 O O . GLU A 1 212 ? -18.751 9.091 24.384 1.00 78.19 212 GLU A O 1
ATOM 1731 N N . ILE A 1 213 ? -18.572 6.873 24.097 1.00 74.44 213 ILE A N 1
ATOM 1732 C CA . ILE A 1 213 ? -17.167 6.868 23.656 1.00 74.44 213 ILE A CA 1
ATOM 1733 C C . ILE A 1 213 ? -17.005 6.985 22.124 1.00 74.44 213 ILE A C 1
ATOM 1735 O O . ILE A 1 213 ? -15.951 7.436 21.649 1.00 74.44 213 ILE A O 1
ATOM 1739 N N . LEU A 1 214 ? -17.994 6.536 21.339 1.00 66.62 214 LEU A N 1
ATOM 1740 C CA . LEU A 1 214 ? -17.919 6.393 19.870 1.00 66.62 214 LEU A CA 1
ATOM 1741 C C . LEU A 1 214 ? -18.347 7.635 19.078 1.00 66.62 214 LEU A C 1
ATOM 1743 O O . LEU A 1 214 ? -17.672 7.893 18.043 1.00 66.62 214 LEU A O 1
#

Foldseek 3Di:
DEEEEAEDPCPPPQLQVLQVVLVVVLCVVVVHHYDPDPLGQEYEYEADQDPVSLVVVVVCVVLLHAYEYEHAPRDDPVPPDPSVVSCAPLHEYEYQDPVRQVVCCVVRPPHHYHYQHRCSPPVPDDSVVSSVVVVVVVVVRNVVSLVVQLVVLLVVLVVCVVPDPDPLLSVLSSLVSSVVSCVSSVHDDPVSVVVNVVSVVPGPDDVVVSVVVD

Radius of gyration: 20.26 Å; chains: 1; bounding box: 46×36×57 Å

pLDDT: mean 84.39, std 9.89, range [55.81, 95.38]

Secondary structure (DSSP, 8-state):
-EEEEEE---TT-HHHHHHHHHHHHHHHTTT-EE--SS--SEEEEESS--HHHHHHHHHHHHTT--EEEE-TT---TT---GGGGGTTSS-EEEESSHHHHHHHHHHSTTSEEEE---HHHH-SS-HHHHHHHHHHHHHHHHHHHHHHHHHHHHHHHHTTTTT---HHHHHHHHHHHHHHHHHHHT---HHHHHHHHHHHHH----HHHHHHH-

Sequence (214 aa):
MRIRIEYSNISGNTAQMAFLNSLKKAIEDNDMVITDNNDYDVLHAVGTPTQTIISKMRNARRRLIPVVYSPLATISPWNSSCYEKFILKNGFIHAVGENEQKYLQEKYKGTNVVLIKNPGVTHDISQALFSANFKQLYDEVIIKHEEAIKDNIAKRIEKLKDDIQDNVLKDVLKSCLYMRYRYHRRQIAQQELDDFCTLLIKSDYDEDKMAEIL